Protein 3ZD1 (pdb70)

Organism: Homo sapiens (NCBI:txid9606)

GO terms:
  GO:0005515 protein binding (F, IPI)
  GO:0005576 extracellular region (C, TAS)
  GO:0042802 identical protein binding (F, IPI)
  GO:0045917 positive regulation of complement activation (P, IMP)
  GO:0032991 protein-containing complex (C, IDA)

Solvent-accessible surface area: 16440 Å² total; per-residue (Å²): 104,90,133,3,34,78,11,46,124,22,123,52,21,83,24,73,62,166,102,91,85,84,14,59,66,51,29,49,5,56,4,93,29,94,136,60,43,61,53,96,55,110,65,73,0,23,0,138,105,25,134,42,41,154,38,8,147,15,25,57,20,2,86,16,28,115,136,59,13,100,138,84,37,3,81,22,103,133,94,148,129,60,151,106,93,4,93,12,38,64,72,2,44,6,52,26,83,104,57,76,112,89,34,113,66,94,72,51,149,7,98,0,99,78,38,159,23,86,17,0,18,6,102,176,104,92,135,2,34,78,11,45,125,21,125,50,13,82,24,74,61,179,100,92,86,85,14,60,64,51,30,49,6,56,3,90,27,105,139,39,49,63,63,96,58,107,60,73,0,23,0,137,107,26,138,41,40,150,35,8,149,15,28,57,20,1,81,15,26,117,135,62,13,89,142,83,36,2,89,22,94,134,98,142,129,62,136,105,100,4,89,10,35,66,93,1,24,5,55,25,73,102,61,63,112,93,28,113,74,94,59,45,153,8,93,0,90,79,38,162,26,86,21,0,21,4,115,166

Structure (mmCIF, N/CA/C/O backbone):
data_3ZD1
#
_entry.id   3ZD1
#
_cell.length_a   52.950
_cell.length_b   25.180
_cell.length_c   95.680
_cell.angle_alpha   90.00
_cell.angle_beta   93.80
_cell.angle_gamma   90.00
#
_symmetry.space_group_name_H-M   'P 1 2 1'
#
loop_
_entity.id
_entity.type
_entity.pdbx_description
1 polymer 'COMPLEMENT FACTOR H-RELATED PROTEIN 2'
2 non-polymer 1,2-ETHANEDIOL
3 water water
#
loop_
_atom_site.group_PDB
_atom_site.id
_atom_site.type_symbol
_atom_site.label_atom_id
_atom_site.label_alt_id
_atom_site.label_comp_id
_atom_site.label_asym_id
_atom_site.label_entity_id
_atom_site.label_seq_id
_atom_site.pdbx_PDB_ins_code
_atom_site.Cartn_x
_atom_site.Cartn_y
_atom_site.Cartn_z
_atom_site.occupancy
_atom_site.B_iso_or_equiv
_atom_site.auth_seq_id
_atom_site.auth_comp_id
_atom_site.auth_asym_id
_atom_site.auth_atom_id
_atom_site.pdbx_PDB_model_num
ATOM 1 N N . GLY A 1 2 ? -14.536 -7.715 28.227 1.00 33.13 128 GLY A N 1
ATOM 2 C CA . GLY A 1 2 ? -14.855 -6.335 28.559 1.00 32.18 128 GLY A CA 1
ATOM 3 C C . GLY A 1 2 ? -14.513 -5.374 27.441 1.00 33.55 128 GLY A C 1
ATOM 4 O O . GLY A 1 2 ? -14.335 -5.791 26.293 1.00 34.08 128 GLY A O 1
ATOM 5 N N . GLU A 1 3 ? -14.426 -4.072 27.774 1.00 26.64 129 GLU A N 1
ATOM 6 C CA . GLU A 1 3 ? -14.099 -3.002 26.823 1.00 25.15 129 GLU A CA 1
ATOM 7 C C . GLU A 1 3 ? -12.600 -2.773 26.660 1.00 23.49 129 GLU A C 1
ATOM 8 O O . GLU A 1 3 ? -12.149 -2.394 25.574 1.00 21.20 129 GLU A O 1
ATOM 14 N N . LYS A 1 4 ? -11.835 -2.980 27.734 1.00 18.83 130 LYS A N 1
ATOM 15 C CA . LYS A 1 4 ? -10.381 -2.791 27.721 1.00 18.14 130 LYS A CA 1
ATOM 16 C C . LYS A 1 4 ? -9.691 -3.980 27.051 1.00 21.73 130 LYS A C 1
ATOM 17 O O . LYS A 1 4 ? -10.182 -5.108 27.160 1.00 19.55 130 LYS A O 1
ATOM 23 N N . CYS A 1 5 ? -8.579 -3.724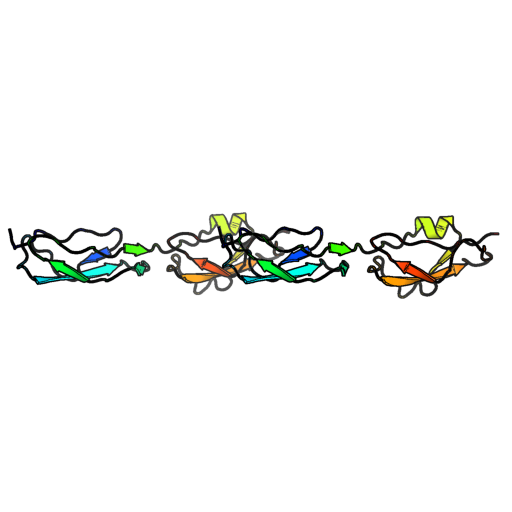 26.348 1.00 17.44 131 CYS A N 1
ATOM 24 C CA . CYS A 1 5 ? -7.775 -4.763 25.678 1.00 17.30 131 CYS A CA 1
ATOM 25 C C . CYS A 1 5 ? -6.588 -5.208 26.504 1.00 17.05 131 CYS A C 1
ATOM 26 O O . CYS A 1 5 ? -6.066 -4.448 27.320 1.00 15.26 131 CYS A O 1
ATOM 29 N N . GLY A 1 6 ? -6.093 -6.407 26.196 1.00 13.85 132 GLY A N 1
ATOM 30 C CA . GLY A 1 6 ? -4.843 -6.884 26.764 1.00 12.69 132 GLY A CA 1
ATOM 31 C C . GLY A 1 6 ? -3.704 -6.416 25.890 1.00 16.12 132 GLY A C 1
ATOM 32 O O . GLY A 1 6 ? -3.898 -5.523 25.058 1.00 16.26 132 GLY A O 1
ATOM 33 N N . PRO A 1 7 ? -2.475 -6.966 26.056 1.00 13.93 133 PRO A N 1
ATOM 34 C CA . PRO A 1 7 ? -1.352 -6.508 25.239 1.00 14.37 133 PRO A CA 1
ATOM 35 C C . PRO A 1 7 ? -1.599 -6.694 23.741 1.00 18.84 133 PRO A C 1
ATOM 36 O O . PRO A 1 7 ? -2.245 -7.667 23.334 1.00 20.25 133 PRO A O 1
ATOM 40 N N . PRO A 1 8 ? -1.092 -5.778 22.907 1.00 14.35 134 PRO A N 1
ATOM 41 C CA . PRO A 1 8 ? -1.262 -5.946 21.457 1.00 13.36 134 PRO A CA 1
ATOM 42 C C . PRO A 1 8 ? -0.498 -7.194 20.957 1.00 16.56 134 PRO A C 1
ATOM 43 O O . PRO A 1 8 ? 0.495 -7.578 21.588 1.00 15.24 134 PRO A O 1
ATOM 47 N N . PRO A 1 9 ? -0.912 -7.825 19.834 1.00 14.73 135 PRO A N 1
ATOM 48 C CA . PRO A 1 9 ? -0.203 -9.038 19.387 1.00 15.39 135 PRO A CA 1
ATOM 49 C C . PRO A 1 9 ? 1.199 -8.762 18.854 1.00 20.14 135 PRO A C 1
ATOM 50 O O . PRO A 1 9 ? 1.498 -7.668 18.369 1.00 21.73 135 PRO A O 1
ATOM 54 N N . PRO A 1 10 ? 2.109 -9.725 18.937 1.00 17.43 136 PRO A N 1
ATOM 55 C CA . PRO A 1 10 ? 3.433 -9.490 18.349 1.00 17.44 136 PRO A CA 1
ATOM 56 C C . PRO A 1 10 ? 3.344 -9.733 16.843 1.00 19.81 136 PRO A C 1
ATOM 57 O O . PRO A 1 10 ? 2.377 -10.329 16.386 1.00 17.62 136 PRO A O 1
ATOM 61 N N . ILE A 1 11 ? 4.349 -9.299 16.086 1.00 17.48 137 ILE A N 1
ATOM 62 C CA . ILE A 1 11 ? 4.472 -9.610 14.646 1.00 16.38 137 ILE A CA 1
ATOM 63 C C . ILE A 1 11 ? 5.914 -10.075 14.438 1.00 19.44 137 ILE A C 1
ATOM 64 O O . ILE A 1 11 ? 6.808 -9.575 15.117 1.00 17.14 137 ILE A O 1
ATOM 69 N N . ASP A 1 12 ? 6.151 -11.026 13.525 1.00 18.53 138 ASP A N 1
ATOM 70 C CA . ASP A 1 12 ? 7.530 -11.454 13.248 1.00 18.45 138 ASP A CA 1
ATOM 71 C C . ASP A 1 12 ? 8.326 -10.323 12.665 1.00 18.15 138 ASP A C 1
ATOM 72 O O . ASP A 1 12 ? 7.837 -9.672 11.743 1.00 19.91 138 ASP A O 1
ATOM 77 N N . ASN A 1 13 ? 9.561 -10.093 13.191 1.00 13.75 139 ASN A N 1
ATOM 78 C CA . ASN A 1 13 ? 10.531 -9.095 12.714 1.00 14.69 139 ASN A CA 1
ATOM 79 C C . ASN A 1 13 ? 10.059 -7.653 12.822 1.00 22.24 139 ASN A C 1
ATOM 80 O O . ASN A 1 13 ? 10.458 -6.798 12.020 1.00 22.20 139 ASN A O 1
ATOM 85 N N . GLY A 1 14 ? 9.213 -7.396 13.808 1.00 18.74 140 GLY A N 1
ATOM 86 C CA . GLY A 1 14 ? 8.684 -6.064 14.079 1.00 17.30 140 GLY A CA 1
ATOM 87 C C . GLY A 1 14 ? 8.226 -5.966 15.517 1.00 21.64 140 GLY A C 1
ATOM 88 O O . GLY A 1 14 ? 8.264 -6.953 16.267 1.00 18.46 140 GLY A O 1
ATOM 89 N N . ASP A 1 15 ? 7.819 -4.768 15.918 1.00 19.20 141 ASP A N 1
ATOM 90 C CA . ASP A 1 15 ? 7.343 -4.526 17.275 1.00 19.06 141 ASP A CA 1
ATOM 91 C C . ASP A 1 15 ? 6.562 -3.229 17.334 1.00 19.94 141 ASP A C 1
ATOM 92 O O . ASP A 1 15 ? 6.559 -2.473 16.376 1.00 18.15 141 ASP A O 1
ATOM 97 N N . ILE A 1 16 ? 5.916 -2.970 18.458 1.00 15.25 142 ILE A N 1
ATOM 98 C CA . ILE A 1 16 ? 5.164 -1.732 18.630 1.00 13.86 142 ILE A CA 1
ATOM 99 C C . ILE A 1 16 ? 6.132 -0.580 18.874 1.00 17.12 142 ILE A C 1
ATOM 100 O O . ILE A 1 16 ? 7.242 -0.819 19.315 1.00 18.58 142 ILE A O 1
ATOM 105 N N . THR A 1 17 ? 5.705 0.661 18.616 1.00 14.56 143 THR A N 1
ATOM 106 C CA . THR A 1 17 ? 6.578 1.839 18.778 1.00 14.83 143 THR A CA 1
ATOM 107 C C . THR A 1 17 ? 6.527 2.483 20.171 1.00 19.41 143 THR A C 1
ATOM 108 O O . THR A 1 17 ? 7.220 3.461 20.415 1.00 19.92 143 THR A O 1
ATOM 112 N N . SER A 1 18 ? 5.690 1.964 21.060 1.00 15.14 144 SER A N 1
ATOM 113 C CA . SER A 1 18 ? 5.536 2.513 22.406 1.00 15.16 144 SER A CA 1
ATOM 114 C C . SER A 1 18 ? 5.868 1.421 23.443 1.00 18.18 144 SER A C 1
ATOM 115 O O . SER A 1 18 ? 6.025 0.257 23.074 1.00 16.65 144 SER A O 1
ATOM 118 N N . PHE A 1 19 ? 5.960 1.805 24.720 1.00 15.70 145 PHE A N 1
ATOM 119 C CA . PHE A 1 19 ? 6.242 0.879 25.808 1.00 16.90 145 PHE A CA 1
ATOM 120 C C . PHE A 1 19 ? 5.011 -0.008 26.057 1.00 19.77 145 PHE A C 1
ATOM 121 O O . PHE A 1 19 ? 3.883 0.502 26.221 1.00 18.53 145 PHE A O 1
ATOM 129 N N . LEU A 1 20 ? 5.238 -1.331 26.104 1.00 13.87 146 LEU A N 1
ATOM 130 C CA . LEU A 1 20 ? 4.162 -2.300 26.273 1.00 14.64 146 LEU A CA 1
ATOM 131 C C . LEU A 1 20 ? 3.427 -2.179 27.614 1.00 17.69 146 LEU A C 1
ATOM 132 O O . LEU A 1 20 ? 4.061 -2.141 28.665 1.00 16.25 146 LEU A O 1
ATOM 137 N N . LEU A 1 21 ? 2.082 -2.088 27.567 1.00 14.50 147 LEU A N 1
ATOM 138 C CA . LEU A 1 21 ? 1.232 -2.062 28.767 1.00 14.79 147 LEU A CA 1
ATOM 139 C C . LEU A 1 21 ? 0.530 -3.400 28.854 1.00 18.20 147 LEU A C 1
ATOM 140 O O . LEU A 1 21 ? 0.399 -4.087 27.836 1.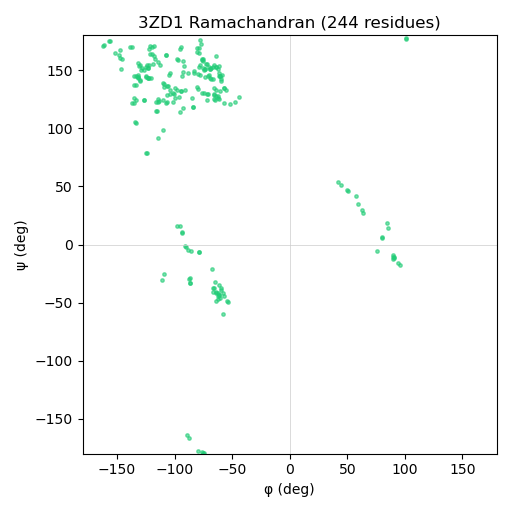00 16.98 147 LEU A O 1
ATOM 145 N N . SER A 1 22 ? -0.011 -3.737 30.032 1.00 15.98 148 SER A N 1
ATOM 146 C CA . SER A 1 22 ? -0.767 -4.981 30.151 1.00 16.53 148 SER A CA 1
ATOM 147 C C . SER A 1 22 ? -2.229 -4.765 29.761 1.00 18.89 148 SER A C 1
ATOM 148 O O . SER A 1 22 ? -2.900 -5.708 29.345 1.00 18.41 148 SER A O 1
ATOM 151 N N . VAL A 1 23 ? -2.745 -3.526 29.968 1.00 14.37 149 VAL A N 1
ATOM 152 C CA . VAL A 1 23 ? -4.145 -3.167 29.751 1.00 15.21 149 VAL A CA 1
ATOM 153 C C . VAL A 1 23 ? -4.225 -1.833 29.010 1.00 17.39 149 VAL A C 1
ATOM 154 O O . VAL A 1 23 ? -3.481 -0.917 29.333 1.00 16.80 149 VAL A O 1
ATOM 158 N N . TYR A 1 24 ? -5.118 -1.741 28.014 1.00 14.26 150 TYR A N 1
ATOM 159 C CA . TYR A 1 24 ? -5.323 -0.540 27.198 1.00 13.67 150 TYR A CA 1
ATOM 160 C C . TYR A 1 24 ? -6.767 -0.074 27.295 1.00 17.39 150 TYR A C 1
ATOM 161 O O . TYR A 1 24 ? -7.676 -0.909 27.253 1.00 15.01 150 TYR A O 1
ATOM 170 N N . ALA A 1 25 ? -6.993 1.265 27.295 1.00 14.33 151 ALA A N 1
ATOM 171 C CA . ALA A 1 25 ? -8.354 1.801 27.321 1.00 14.64 151 ALA A CA 1
ATOM 172 C C . ALA A 1 25 ? -9.029 1.506 25.990 1.00 18.90 151 ALA A C 1
ATOM 173 O O . ALA A 1 25 ? -8.330 1.470 24.977 1.00 16.24 151 ALA A O 1
ATOM 175 N N . PRO A 1 26 ? -10.380 1.347 25.927 1.00 19.41 152 PRO A N 1
ATOM 176 C CA . PRO A 1 26 ? -11.019 1.195 24.607 1.00 18.96 152 PRO A CA 1
ATOM 177 C C . PRO A 1 26 ? -10.732 2.429 23.761 1.00 20.40 152 PRO A C 1
ATOM 178 O O . PRO A 1 26 ? -10.641 3.544 24.291 1.00 17.44 152 PRO A O 1
ATOM 182 N N . GLY A 1 27 ? -10.517 2.210 22.476 1.00 17.55 153 GLY A N 1
ATOM 183 C CA . GLY A 1 27 ? -10.204 3.291 21.556 1.00 18.29 153 GLY A CA 1
ATOM 184 C C . GLY A 1 27 ? -8.717 3.562 21.428 1.00 20.51 153 GLY A C 1
ATOM 185 O O . GLY A 1 27 ? -8.320 4.323 20.553 1.00 19.17 153 GLY A O 1
ATOM 186 N N . SER A 1 28 ? -7.882 2.958 22.307 1.00 16.05 154 SER A N 1
ATOM 187 C CA . SER A 1 28 ? -6.421 3.095 22.218 1.00 14.11 154 SER A CA 1
ATOM 188 C C . SER A 1 28 ? -5.892 2.554 20.883 1.00 15.63 154 SER A C 1
ATOM 189 O O . SER A 1 28 ? -6.401 1.560 20.367 1.00 16.18 154 SER A O 1
ATOM 192 N N . SER A 1 29 ? -4.850 3.191 20.351 1.00 14.09 155 SER A N 1
ATOM 193 C CA . SER A 1 29 ? -4.179 2.755 19.155 1.00 15.60 155 SER A CA 1
ATOM 194 C C . SER A 1 29 ? -2.705 2.587 19.440 1.00 20.12 155 SER A C 1
ATOM 195 O O . SER A 1 29 ? -2.129 3.330 20.246 1.00 17.71 155 SER A O 1
ATOM 198 N N . VAL A 1 30 ? -2.097 1.585 18.798 1.00 15.87 156 VAL A N 1
ATOM 199 C CA . VAL A 1 30 ? -0.654 1.370 18.862 1.00 14.75 156 VAL A CA 1
ATOM 200 C C . VAL A 1 30 ? -0.203 1.214 17.405 1.00 16.52 156 VAL A C 1
ATOM 201 O O . VAL A 1 30 ? -0.990 0.806 16.550 1.00 15.33 156 VAL A O 1
ATOM 205 N N . GLU A 1 31 ? 1.049 1.525 17.130 1.00 15.14 157 GLU A N 1
ATOM 206 C CA . GLU A 1 31 ? 1.595 1.406 15.779 1.00 15.36 157 GLU A CA 1
ATOM 207 C C . GLU A 1 31 ? 2.787 0.466 15.813 1.00 18.87 157 GLU A C 1
ATOM 208 O O . GLU A 1 31 ? 3.427 0.332 16.857 1.00 18.82 157 GLU A O 1
ATOM 214 N N . TYR A 1 32 ? 3.087 -0.175 14.674 1.00 15.85 158 TYR A N 1
ATOM 215 C CA . TYR A 1 32 ? 4.194 -1.115 14.541 1.00 15.92 158 TYR A CA 1
ATOM 216 C C . TYR A 1 32 ? 5.258 -0.558 13.613 1.00 20.51 158 TYR A C 1
ATOM 217 O O . TYR A 1 32 ? 4.956 0.228 12.721 1.00 17.84 158 TYR A O 1
ATOM 226 N N . GLN A 1 33 ? 6.493 -1.020 13.802 1.00 17.25 159 GLN A N 1
ATOM 227 C CA . GLN A 1 33 ? 7.642 -0.704 12.964 1.00 17.91 159 GLN A CA 1
ATOM 228 C C . GLN A 1 33 ? 8.350 -2.037 12.689 1.00 24.27 159 GLN A C 1
ATOM 229 O O . GLN A 1 33 ? 8.332 -2.927 13.544 1.00 22.29 159 GLN A O 1
ATOM 235 N N . CYS A 1 34 ? 8.913 -2.197 11.500 1.00 23.10 160 CYS A N 1
ATOM 236 C CA . CYS A 1 34 ? 9.607 -3.447 11.188 1.00 24.35 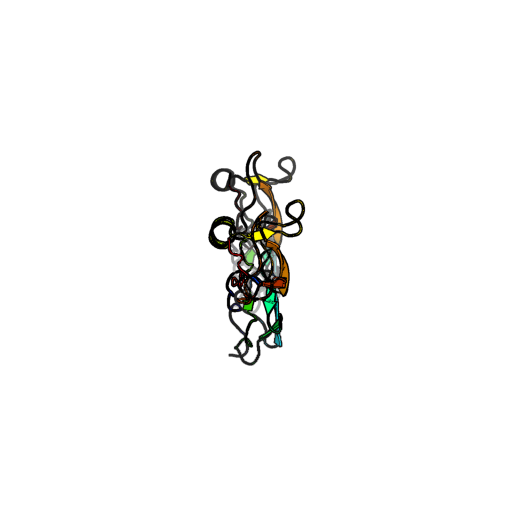160 CYS A CA 1
ATOM 237 C C . CYS A 1 34 ? 11.082 -3.310 11.511 1.00 26.82 160 CYS A C 1
ATOM 238 O O . CYS A 1 34 ? 11.578 -2.193 11.642 1.00 27.30 160 CYS A O 1
ATOM 241 N N . GLN A 1 35 ? 11.760 -4.444 11.714 1.00 24.22 161 GLN A N 1
ATOM 242 C CA . GLN A 1 35 ? 13.195 -4.588 12.011 1.00 24.43 161 GLN A CA 1
ATOM 243 C C . GLN A 1 35 ? 13.985 -4.007 10.817 1.00 26.39 161 GLN A C 1
ATOM 244 O O . GLN A 1 35 ? 13.453 -3.983 9.717 1.00 22.49 161 GLN A O 1
ATOM 250 N N . ASN A 1 36 ? 15.232 -3.518 11.036 1.00 27.51 162 ASN A N 1
ATOM 251 C CA . ASN A 1 36 ? 16.102 -3.019 9.966 1.00 28.92 162 ASN A CA 1
ATOM 252 C C . ASN A 1 36 ? 16.131 -4.021 8.787 1.00 31.12 162 ASN A C 1
ATOM 253 O O . ASN A 1 36 ? 16.429 -5.199 9.002 1.00 31.83 162 ASN A O 1
ATOM 258 N N . LEU A 1 37 ? 15.766 -3.553 7.585 1.00 25.93 163 LEU A N 1
ATOM 259 C CA . LEU A 1 37 ? 15.711 -4.296 6.307 1.00 26.23 163 LEU A CA 1
ATOM 260 C C . LEU A 1 37 ? 14.367 -4.960 5.994 1.00 25.94 163 LEU A C 1
ATOM 261 O O . LEU A 1 37 ? 14.151 -5.418 4.863 1.00 24.13 163 LEU A O 1
ATOM 266 N N . TYR A 1 38 ? 13.464 -5.022 6.990 1.00 20.57 164 TYR A N 1
ATOM 267 C CA . TYR A 1 38 ? 12.139 -5.606 6.774 1.00 19.31 164 TYR A CA 1
ATOM 268 C C . TYR A 1 38 ? 11.162 -4.503 6.377 1.00 23.94 164 TYR A C 1
ATOM 269 O O . TYR A 1 38 ? 11.328 -3.362 6.809 1.00 21.26 164 TYR A O 1
ATOM 278 N N . GLN A 1 39 ? 10.158 -4.835 5.546 1.00 23.08 165 GLN A N 1
ATOM 279 C CA . GLN A 1 39 ? 9.210 -3.845 5.031 1.00 23.19 165 GLN A CA 1
ATOM 280 C C . GLN A 1 39 ? 7.807 -4.081 5.537 1.00 23.39 165 GLN A C 1
ATOM 281 O O . GLN A 1 39 ? 7.257 -5.158 5.330 1.00 20.91 165 GLN A O 1
ATOM 287 N N . LEU A 1 40 ? 7.216 -3.047 6.155 1.00 20.87 166 LEU A N 1
ATOM 288 C CA . LEU A 1 40 ? 5.858 -3.049 6.697 1.00 24.43 166 LEU A CA 1
ATOM 289 C C . LEU A 1 40 ? 4.837 -3.187 5.555 1.00 30.38 166 LEU A C 1
ATOM 290 O O . LEU A 1 40 ? 4.929 -2.476 4.555 1.00 29.65 166 LEU A O 1
ATOM 295 N N . GLU A 1 41 ? 3.914 -4.134 5.671 1.00 27.38 167 GLU A N 1
ATOM 296 C CA . GLU A 1 41 ? 2.839 -4.315 4.698 1.00 26.06 167 GLU A CA 1
ATOM 297 C C . GLU A 1 41 ? 1.519 -4.315 5.451 1.00 28.00 167 GLU A C 1
ATOM 298 O O . GLU A 1 41 ? 1.339 -5.116 6.377 1.00 26.03 167 GLU A O 1
ATOM 304 N N . GLY A 1 42 ? 0.627 -3.418 5.037 1.00 23.87 168 GLY A N 1
ATOM 305 C CA . GLY A 1 42 ? -0.674 -3.206 5.658 1.00 24.47 168 GLY A CA 1
ATOM 306 C C . GLY A 1 42 ? -0.671 -1.987 6.565 1.00 26.55 168 GLY A C 1
ATOM 307 O O . GLY A 1 42 ? 0.358 -1.322 6.731 1.00 24.59 168 GLY A O 1
ATOM 308 N N . ASN A 1 43 ? -1.828 -1.668 7.146 1.00 24.62 169 ASN A N 1
ATOM 309 C CA . ASN A 1 43 ? -1.961 -0.519 8.058 1.00 23.76 169 ASN A CA 1
ATOM 310 C C . ASN A 1 43 ? -1.045 -0.792 9.265 1.00 24.30 169 ASN A C 1
ATOM 311 O O . ASN A 1 43 ? -1.131 -1.862 9.869 1.00 23.33 169 ASN A O 1
ATOM 316 N N . ASN A 1 44 ? -0.143 0.149 9.575 1.00 19.82 170 ASN A N 1
ATOM 317 C CA . ASN A 1 44 ? 0.815 -0.042 10.674 1.00 19.39 170 ASN A CA 1
ATOM 318 C C . ASN A 1 44 ? 0.192 0.196 12.024 1.00 21.01 170 ASN A C 1
ATOM 319 O O . ASN A 1 44 ? 0.859 -0.011 13.040 1.00 20.01 170 ASN A O 1
ATOM 324 N N . GLN A 1 45 ? -1.060 0.671 12.036 1.00 17.46 171 GLN A N 1
ATOM 325 C CA . GLN A 1 45 ? -1.800 0.978 13.259 1.00 17.02 171 GLN A CA 1
ATOM 326 C C . GLN A 1 45 ? -2.958 0.014 13.544 1.00 20.13 171 GLN A C 1
ATOM 327 O O . GLN A 1 45 ? -3.721 -0.357 12.639 1.00 19.34 171 GLN A O 1
ATOM 333 N N . ILE A 1 46 ? -3.104 -0.342 14.827 1.00 15.80 172 ILE A N 1
ATOM 334 C CA . ILE A 1 46 ? -4.204 -1.193 15.320 1.00 15.33 172 ILE A CA 1
ATOM 335 C C . ILE A 1 46 ? -4.939 -0.443 16.398 1.00 16.54 172 ILE A C 1
ATOM 336 O O . ILE A 1 46 ? -4.340 0.409 17.038 1.00 14.82 172 ILE A O 1
ATOM 341 N N . THR A 1 47 ? -6.233 -0.728 16.572 1.00 13.97 173 THR A N 1
ATOM 342 C CA . THR A 1 47 ? -7.071 -0.057 17.550 1.00 14.09 173 THR A CA 1
ATOM 343 C C . THR A 1 47 ? -7.820 -1.047 18.382 1.00 16.72 173 THR A C 1
ATOM 344 O O . THR A 1 47 ? -8.267 -2.073 17.865 1.00 16.78 173 THR A O 1
ATOM 348 N N . CYS A 1 48 ? -7.956 -0.735 19.678 1.00 14.38 174 CYS A N 1
ATOM 349 C CA . CYS A 1 48 ? -8.680 -1.532 20.648 1.00 16.31 174 CYS A CA 1
ATOM 350 C C . CYS A 1 48 ? -10.165 -1.148 20.548 1.00 19.99 174 CYS A C 1
ATOM 351 O O . CYS A 1 48 ? -10.505 -0.009 20.816 1.00 18.58 174 CYS A O 1
ATOM 354 N N . ARG A 1 49 ? -11.040 -2.089 20.193 1.00 18.47 175 ARG A N 1
ATOM 355 C CA . ARG A 1 49 ? -12.491 -1.831 20.140 1.00 19.97 175 ARG A CA 1
ATOM 356 C C . ARG A 1 49 ? -13.226 -3.006 20.760 1.00 25.00 175 ARG A C 1
ATOM 357 O O . ARG A 1 49 ? -13.002 -4.157 20.370 1.00 21.82 175 ARG A O 1
ATOM 365 N N . ASN A 1 50 ? -14.024 -2.716 21.802 1.00 23.94 176 ASN A N 1
ATOM 366 C CA . ASN A 1 50 ? -14.793 -3.718 22.558 1.00 24.55 176 ASN A CA 1
ATOM 367 C C . ASN A 1 50 ? -13.927 -4.915 23.014 1.00 25.67 176 ASN A C 1
ATOM 368 O O . ASN A 1 50 ? -14.316 -6.080 22.837 1.00 23.85 176 ASN A O 1
ATOM 373 N N . GLY A 1 51 ? -12.740 -4.603 23.556 1.00 18.72 177 GLY A N 1
ATOM 374 C CA . GLY A 1 51 ? -11.846 -5.616 24.102 1.00 16.72 177 GLY A CA 1
ATOM 375 C C . GLY A 1 51 ? -10.986 -6.395 23.133 1.00 17.24 177 GLY A C 1
ATOM 376 O O . GLY A 1 51 ? -10.229 -7.267 23.567 1.00 18.57 177 GLY A O 1
ATOM 377 N N . GLN A 1 52 ? -10.995 -6.039 21.856 1.00 13.89 178 GLN A N 1
ATOM 378 C CA . GLN A 1 52 ? -10.185 -6.729 20.825 1.00 14.65 178 GLN A CA 1
ATOM 379 C C . GLN A 1 52 ? -9.419 -5.770 19.942 1.00 17.79 178 GLN A C 1
ATOM 380 O O . GLN A 1 52 ? -9.939 -4.723 19.550 1.00 17.99 178 GLN A O 1
ATOM 386 N N . TRP A 1 53 ? -8.203 -6.167 19.570 1.00 13.69 179 TRP A N 1
ATOM 387 C CA . TRP A 1 53 ? -7.357 -5.401 18.670 1.00 13.04 179 TRP A CA 1
ATOM 388 C C . TRP A 1 53 ? -7.725 -5.683 17.235 1.00 15.69 179 TRP A C 1
ATOM 389 O O . TRP A 1 53 ? -8.078 -6.814 16.902 1.00 15.25 179 TRP A O 1
ATOM 400 N N . SER A 1 54 ? -7.573 -4.686 16.361 1.00 14.71 180 SER A N 1
ATOM 401 C CA . SER A 1 54 ? -7.795 -4.888 14.921 1.00 15.98 180 SER A CA 1
ATOM 402 C C . SER A 1 54 ? -6.553 -5.628 14.376 1.00 20.14 180 SER A C 1
ATOM 403 O O . SER A 1 54 ? -5.571 -5.844 15.122 1.00 16.44 180 SER A O 1
ATOM 406 N N . GLU A 1 55 ? -6.593 -6.054 13.108 1.00 20.36 181 GLU A N 1
ATOM 407 C CA . GLU A 1 55 ? -5.509 -6.857 12.527 1.00 20.80 181 GLU A CA 1
ATOM 408 C C . GLU A 1 55 ? -4.155 -6.137 12.403 1.00 22.88 181 GLU A C 1
ATOM 409 O O . GLU A 1 55 ? -4.065 -5.097 11.750 1.00 21.47 181 GLU A O 1
ATOM 415 N N . PRO A 1 56 ? -3.069 -6.711 12.980 1.00 19.95 182 PRO A N 1
ATOM 416 C CA . PRO A 1 56 ? -1.752 -6.070 12.842 1.00 19.93 182 PRO A CA 1
ATOM 417 C C . PRO A 1 56 ? -1.138 -6.265 11.437 1.00 24.94 182 PRO A C 1
ATOM 418 O O . PRO A 1 56 ? -1.542 -7.192 10.712 1.00 23.40 182 PRO A O 1
ATOM 422 N N . PRO A 1 57 ? -0.156 -5.408 11.040 1.00 20.20 183 PRO A N 1
ATOM 423 C CA . PRO A 1 57 ? 0.485 -5.585 9.718 1.00 19.22 183 PRO A CA 1
ATOM 424 C C . PRO A 1 57 ? 1.491 -6.761 9.712 1.00 24.60 183 PRO A C 1
ATOM 425 O O . PRO A 1 57 ? 1.672 -7.453 10.723 1.00 23.45 183 PRO A O 1
ATOM 429 N N . LYS A 1 58 ? 2.138 -6.986 8.568 1.00 22.92 184 LYS A N 1
ATOM 430 C CA . LYS A 1 58 ? 3.181 -8.005 8.412 1.00 23.09 184 LYS A CA 1
ATOM 431 C C . LYS A 1 58 ? 4.486 -7.289 8.065 1.00 25.22 184 LYS A C 1
ATOM 432 O O . LYS A 1 58 ? 4.446 -6.160 7.589 1.00 23.18 184 LYS A O 1
ATOM 438 N N . CYS A 1 59 ? 5.636 -7.952 8.291 1.00 22.62 185 CYS A N 1
ATOM 439 C CA . CYS A 1 59 ? 6.950 -7.426 7.924 1.00 24.69 185 CYS A CA 1
ATOM 440 C C . CYS A 1 59 ? 7.510 -8.347 6.856 1.00 28.81 185 CYS A C 1
ATOM 441 O O . CYS A 1 59 ? 7.700 -9.533 7.108 1.00 28.83 185 CYS A O 1
ATOM 444 N N . LEU A 1 60 ? 7.689 -7.822 5.656 1.00 24.90 186 LEU A N 1
ATOM 445 C CA . LEU A 1 60 ? 8.183 -8.583 4.520 1.00 24.04 186 LEU A CA 1
ATOM 446 C C . LEU A 1 60 ? 9.718 -8.711 4.585 1.00 25.55 186 LEU A C 1
ATOM 447 O O . LEU A 1 60 ? 10.415 -7.733 4.865 1.00 23.41 186 LEU A O 1
ATOM 452 N N . ASP A 1 61 ? 10.226 -9.932 4.326 1.00 21.21 187 ASP A N 1
ATOM 453 C CA . ASP A 1 61 ? 11.646 -10.266 4.412 1.00 20.64 187 ASP A CA 1
ATOM 454 C C . ASP A 1 61 ? 12.550 -9.656 3.348 1.00 22.14 187 ASP A C 1
ATOM 455 O O . ASP A 1 61 ? 12.154 -9.584 2.186 1.00 20.18 187 ASP A O 1
ATOM 460 N N . PRO A 1 62 ? 13.818 -9.312 3.697 1.00 20.29 188 PRO A N 1
ATOM 461 C CA . PRO A 1 62 ? 14.758 -8.867 2.642 1.00 18.39 188 PRO A CA 1
ATOM 462 C C . PRO A 1 62 ? 15.285 -10.118 1.917 1.00 21.30 188 PRO A C 1
ATOM 463 O O . PRO A 1 62 ? 15.034 -11.250 2.378 1.00 19.67 188 PRO A O 1
ATOM 467 N N . CYS A 1 63 ? 15.971 -9.935 0.776 1.00 18.80 189 CYS A N 1
ATOM 468 C CA . CYS A 1 63 ? 16.561 -11.051 0.031 1.00 20.20 189 CYS A CA 1
ATOM 469 C C . CYS A 1 63 ? 18.064 -10.985 0.320 1.00 21.80 189 CYS A C 1
ATOM 470 O O . CYS A 1 63 ? 18.620 -9.892 0.433 1.00 18.59 189 CYS A O 1
ATOM 473 N N . VAL A 1 64 ? 18.722 -12.135 0.389 1.00 19.22 190 VAL A N 1
ATOM 474 C CA . VAL A 1 64 ? 20.174 -12.207 0.563 1.00 19.45 190 VAL A CA 1
ATOM 475 C C . VAL A 1 64 ? 20.705 -12.512 -0.839 1.00 22.42 190 VAL A C 1
ATOM 476 O O . VAL A 1 64 ? 20.277 -13.504 -1.407 1.00 20.89 190 VAL A O 1
ATOM 480 N N . ILE A 1 65 ? 21.590 -11.694 -1.412 1.00 21.10 191 ILE A N 1
ATOM 481 C CA . ILE A 1 65 ? 22.119 -11.931 -2.762 1.00 22.74 191 ILE A CA 1
ATOM 482 C C . ILE A 1 65 ? 23.051 -13.111 -2.697 1.00 24.16 191 ILE A C 1
ATOM 483 O O . ILE A 1 65 ? 23.911 -13.163 -1.812 1.00 22.66 191 ILE A O 1
ATOM 488 N N . SER A 1 66 ? 22.761 -14.113 -3.546 1.00 21.17 192 SER A N 1
ATOM 489 C CA . SER A 1 66 ? 23.449 -15.381 -3.516 1.00 21.26 192 SER A CA 1
ATOM 490 C C . SER A 1 66 ? 24.593 -15.475 -4.489 1.00 22.62 192 SER A C 1
ATOM 491 O O . SER A 1 66 ? 24.359 -15.533 -5.676 1.00 20.51 192 SER A O 1
ATOM 494 N N . GLN A 1 67 ? 25.833 -15.575 -3.964 1.00 21.67 193 GLN A N 1
ATOM 495 C CA . GLN A 1 67 ? 27.047 -15.746 -4.754 1.00 22.24 193 GLN A CA 1
ATOM 496 C C . GLN A 1 67 ? 26.984 -17.098 -5.492 1.00 27.78 193 GLN A C 1
ATOM 497 O O . GLN A 1 67 ? 27.315 -17.162 -6.671 1.00 24.46 193 GLN A O 1
ATOM 503 N N . GLU A 1 68 ? 26.502 -18.155 -4.798 1.00 25.18 194 GLU A N 1
ATOM 504 C CA . GLU A 1 68 ? 26.365 -19.508 -5.334 1.00 25.15 194 GLU A CA 1
ATOM 505 C C . GLU A 1 68 ? 25.408 -19.567 -6.511 1.00 28.14 194 GLU A C 1
ATOM 506 O O . GLU A 1 68 ? 25.765 -20.170 -7.511 1.00 27.24 194 GLU A O 1
ATOM 512 N N . ILE A 1 69 ? 24.193 -18.942 -6.410 1.00 23.92 195 ILE A N 1
ATOM 513 C CA . ILE A 1 69 ? 23.211 -18.920 -7.512 1.00 24.07 195 ILE A CA 1
ATOM 514 C C . ILE A 1 69 ? 23.783 -18.136 -8.718 1.00 25.43 195 ILE A C 1
ATOM 515 O O . ILE A 1 69 ? 23.666 -18.602 -9.844 1.00 25.00 195 ILE A O 1
ATOM 520 N N . MET A 1 70 ? 24.475 -16.991 -8.474 1.00 20.63 196 MET A N 1
ATOM 521 C CA . MET A 1 70 ? 25.087 -16.255 -9.583 1.00 19.04 196 MET A CA 1
ATOM 522 C C . MET A 1 70 ? 26.159 -17.107 -10.303 1.00 22.08 196 MET A C 1
ATOM 523 O O . MET A 1 70 ? 26.207 -17.136 -11.543 1.00 20.80 196 MET A O 1
ATOM 528 N N . GLU A 1 71 ? 27.008 -17.794 -9.522 1.00 18.78 197 GLU A N 1
ATOM 529 C CA . GLU A 1 71 ? 28.047 -18.673 -10.085 1.00 20.04 197 GLU A CA 1
ATOM 530 C C . GLU A 1 71 ? 27.411 -19.834 -10.922 1.00 24.55 197 GLU A C 1
ATOM 531 O O . GLU A 1 71 ? 27.871 -20.124 -12.024 1.00 22.88 197 GLU A O 1
ATOM 537 N N . LYS A 1 72 ? 26.342 -20.454 -10.397 1.00 21.94 198 LYS A N 1
ATOM 538 C CA . LYS A 1 72 ? 25.562 -21.526 -11.049 1.00 21.41 198 LYS A CA 1
ATOM 539 C C . LYS A 1 72 ? 25.075 -21.090 -12.418 1.00 26.48 198 LYS A C 1
ATOM 540 O O . LYS A 1 72 ? 25.200 -21.844 -13.392 1.00 25.58 198 LYS A O 1
ATOM 546 N N . TYR A 1 73 ? 24.479 -19.885 -12.486 1.00 23.81 199 TYR A N 1
ATOM 547 C CA . TYR A 1 73 ? 23.846 -19.342 -13.681 1.00 23.17 199 TYR A CA 1
ATOM 548 C C . TYR A 1 73 ? 24.691 -18.460 -14.571 1.00 21.47 199 TYR A C 1
ATOM 549 O O . TYR A 1 73 ? 24.146 -17.864 -15.497 1.00 22.24 199 TYR A O 1
ATOM 558 N N . ASN A 1 74 ? 25.993 -18.405 -14.334 1.00 16.38 200 ASN A N 1
ATOM 559 C CA . ASN A 1 74 ? 26.986 -17.693 -15.149 1.00 17.20 200 ASN A CA 1
ATOM 560 C C . ASN A 1 74 ? 26.710 -16.204 -15.252 1.00 20.74 200 ASN A C 1
ATOM 561 O O . ASN A 1 74 ? 26.955 -15.594 -16.287 1.00 20.55 200 ASN A O 1
ATOM 566 N N . ILE A 1 75 ? 26.193 -15.623 -14.164 1.00 18.27 201 ILE A N 1
ATOM 567 C CA . ILE A 1 75 ? 25.841 -14.201 -14.120 1.00 18.47 201 ILE A CA 1
ATOM 568 C C . ILE A 1 75 ? 26.633 -13.469 -13.089 1.00 20.34 201 ILE A C 1
ATOM 569 O O . ILE A 1 75 ? 27.328 -14.070 -12.290 1.00 18.82 201 ILE A O 1
ATOM 574 N N . LYS A 1 76 ? 26.525 -12.142 -13.108 1.00 19.73 202 LYS A N 1
ATOM 575 C CA . LYS A 1 76 ? 27.185 -11.314 -12.119 1.00 17.69 202 LYS A CA 1
ATOM 576 C C . LYS A 1 76 ? 26.361 -10.069 -11.979 1.00 19.84 202 LYS A C 1
ATOM 577 O O . LYS A 1 76 ? 25.478 -9.795 -12.805 1.00 17.04 202 LYS A O 1
ATOM 583 N N . LEU A 1 77 ? 26.624 -9.316 -10.904 1.00 16.43 203 LEU A N 1
ATOM 584 C CA . LEU A 1 77 ? 25.918 -8.067 -10.694 1.00 16.02 203 LEU A CA 1
ATOM 585 C C . LEU A 1 77 ? 26.362 -7.028 -11.677 1.00 17.97 203 LEU A C 1
ATOM 586 O O . LEU A 1 77 ? 27.530 -7.011 -12.037 1.00 17.49 203 LEU A O 1
ATOM 591 N N . LYS A 1 78 ? 25.431 -6.164 -12.115 1.00 18.55 204 LYS A N 1
ATOM 592 C CA . LYS A 1 78 ? 25.745 -5.062 -13.031 1.00 19.39 204 LYS A CA 1
ATOM 593 C C . LYS A 1 78 ? 26.663 -4.073 -12.306 1.00 26.15 204 LYS A C 1
ATOM 594 O O . LYS A 1 78 ? 27.602 -3.559 -12.914 1.00 27.44 204 LYS A O 1
ATOM 600 N N . TRP A 1 79 ? 26.424 -3.858 -11.007 1.00 23.75 205 TRP A N 1
ATOM 601 C CA . TRP A 1 79 ? 27.190 -2.917 -10.181 1.00 24.96 205 TRP A CA 1
ATOM 602 C C . TRP A 1 79 ? 27.749 -3.636 -8.960 1.00 26.41 205 TRP A C 1
ATOM 603 O O . TRP A 1 79 ? 27.179 -3.556 -7.864 1.00 25.25 205 TRP A O 1
ATOM 614 N N . THR A 1 80 ? 28.849 -4.382 -9.177 1.00 23.11 206 THR A N 1
ATOM 615 C CA . THR A 1 80 ? 29.525 -5.176 -8.143 1.00 24.03 206 THR A CA 1
ATOM 616 C C . THR A 1 80 ? 30.027 -4.321 -6.968 1.00 30.56 206 THR A C 1
ATOM 617 O O . THR A 1 80 ? 29.963 -4.761 -5.821 1.00 30.24 206 THR A O 1
ATOM 621 N N . ASN A 1 81 ? 30.506 -3.107 -7.269 1.00 27.32 207 ASN A N 1
ATOM 622 C CA . ASN A 1 81 ? 31.039 -2.112 -6.312 1.00 28.34 207 ASN A CA 1
ATOM 623 C C . ASN A 1 81 ? 29.961 -1.535 -5.364 1.00 30.92 207 ASN A C 1
ATOM 624 O O . ASN A 1 81 ? 30.323 -0.971 -4.353 1.00 30.81 207 ASN A O 1
ATOM 629 N N . GLN A 1 82 ? 28.657 -1.606 -5.715 1.00 27.46 208 GLN A N 1
ATOM 630 C CA . GLN A 1 82 ? 27.598 -0.959 -4.917 1.00 26.79 208 GLN A CA 1
ATOM 631 C C . GLN A 1 82 ? 26.658 -1.888 -4.188 1.00 29.58 208 GLN A C 1
ATOM 632 O O . GLN A 1 82 ? 26.086 -1.499 -3.175 1.00 30.25 208 GLN A O 1
ATOM 638 N N . GLN A 1 83 ? 26.424 -3.073 -4.742 1.00 24.24 209 GLN A N 1
ATOM 639 C CA . GLN A 1 83 ? 25.465 -4.021 -4.214 1.00 22.24 209 GLN A CA 1
ATOM 640 C C . GLN A 1 83 ? 25.676 -4.455 -2.761 1.00 24.35 209 GLN A C 1
ATOM 641 O O . GLN A 1 83 ? 26.718 -5.013 -2.421 1.00 24.25 209 GLN A O 1
ATOM 647 N N . LYS A 1 84 ? 24.654 -4.226 -1.923 1.00 20.84 210 LYS A N 1
ATOM 648 C CA . LYS A 1 84 ? 24.652 -4.658 -0.524 1.00 20.41 210 LYS A CA 1
ATOM 649 C C . LYS A 1 84 ? 24.317 -6.155 -0.510 1.00 25.54 210 LYS A C 1
ATOM 650 O O . LYS A 1 84 ? 23.596 -6.621 -1.391 1.00 26.00 210 LYS A O 1
ATOM 656 N N . LEU A 1 85 ? 24.781 -6.878 0.519 1.00 22.40 211 LEU A N 1
ATOM 657 C CA . LEU A 1 85 ? 24.500 -8.283 0.735 1.00 21.54 211 LEU A CA 1
ATOM 658 C C . LEU A 1 85 ? 22.978 -8.506 0.843 1.00 25.73 211 LEU A C 1
ATOM 659 O O . LEU A 1 85 ? 22.452 -9.473 0.270 1.00 23.95 211 LEU A O 1
ATOM 664 N N . TYR A 1 86 ? 22.278 -7.599 1.559 1.00 22.16 212 TYR A N 1
ATOM 665 C CA . TYR A 1 86 ? 20.824 -7.683 1.741 1.00 21.55 212 TYR A CA 1
ATOM 666 C C . TYR A 1 86 ? 20.089 -6.656 0.899 1.00 24.70 212 TYR A C 1
ATOM 667 O O . TYR A 1 86 ? 20.489 -5.491 0.848 1.00 23.22 212 TYR A O 1
ATOM 676 N N . SER A 1 87 ? 19.000 -7.111 0.272 1.00 19.69 213 SER A N 1
ATOM 677 C CA . SER A 1 87 ? 18.122 -6.338 -0.586 1.00 19.49 213 SER A CA 1
ATOM 678 C C . SER A 1 87 ? 16.753 -6.305 0.095 1.00 24.33 213 SER A C 1
ATOM 679 O O . SER A 1 87 ? 16.164 -7.362 0.308 1.00 24.11 213 SER A O 1
ATOM 682 N N . ARG A 1 88 ? 16.222 -5.117 0.374 1.00 21.07 214 ARG A N 1
ATOM 683 C CA . ARG A 1 88 ? 14.884 -4.956 0.958 1.00 21.66 214 ARG A CA 1
ATOM 684 C C . ARG A 1 88 ? 13.834 -5.414 -0.034 1.00 24.58 214 ARG A C 1
ATOM 685 O O . ARG A 1 88 ? 14.060 -5.288 -1.232 1.00 24.97 214 ARG A O 1
ATOM 693 N N . THR A 1 89 ? 12.658 -5.877 0.442 1.00 21.14 215 THR A N 1
ATOM 694 C CA . THR A 1 89 ? 11.528 -6.202 -0.457 1.00 21.68 215 THR A CA 1
ATOM 695 C C . THR A 1 89 ? 11.192 -4.932 -1.270 1.00 26.74 215 THR A C 1
ATOM 696 O O . THR A 1 89 ? 11.176 -3.826 -0.724 1.00 24.98 215 THR A O 1
ATOM 700 N N . GLY A 1 90 ? 10.989 -5.090 -2.567 1.00 25.51 216 GLY A N 1
ATOM 701 C CA . GLY A 1 90 ? 10.691 -3.961 -3.436 1.00 25.20 216 GLY A CA 1
ATOM 702 C C . GLY A 1 90 ? 11.901 -3.389 -4.150 1.00 28.88 216 GLY A C 1
ATOM 703 O O . GLY A 1 90 ? 11.728 -2.644 -5.120 1.00 26.79 216 GLY A O 1
ATOM 704 N N . ASP A 1 91 ? 13.142 -3.703 -3.662 1.00 23.93 217 ASP A N 1
ATOM 705 C CA . ASP A 1 91 ? 14.374 -3.251 -4.322 1.00 23.28 217 ASP A CA 1
ATOM 706 C C . ASP A 1 91 ? 14.602 -4.059 -5.595 1.00 27.35 217 ASP A C 1
ATOM 707 O O . ASP A 1 91 ? 14.200 -5.226 -5.676 1.00 24.15 217 ASP A O 1
ATOM 712 N N . ILE A 1 92 ? 15.245 -3.427 -6.595 1.00 26.10 218 ILE A N 1
ATOM 713 C CA . ILE A 1 92 ? 15.565 -4.065 -7.881 1.00 26.94 218 ILE A CA 1
ATOM 714 C C . ILE A 1 92 ? 17.047 -4.411 -7.920 1.00 27.70 218 ILE A C 1
ATOM 715 O O . ILE A 1 92 ? 17.885 -3.553 -7.650 1.00 26.20 218 ILE A O 1
ATOM 720 N N . VAL A 1 93 ? 17.352 -5.657 -8.259 1.00 22.14 219 VAL A N 1
ATOM 721 C CA . VAL A 1 93 ? 18.713 -6.146 -8.386 1.00 21.02 219 VAL A CA 1
ATOM 722 C C . VAL A 1 93 ? 18.955 -6.378 -9.892 1.00 23.34 219 VAL A C 1
ATOM 723 O O . VAL A 1 93 ? 18.221 -7.131 -10.546 1.00 20.96 219 VAL A O 1
ATOM 727 N N . GLU A 1 94 ? 20.001 -5.736 -10.424 1.00 18.35 220 GLU A N 1
ATOM 728 C CA . GLU A 1 94 ? 20.346 -5.836 -11.840 1.00 18.66 220 GLU A CA 1
ATOM 729 C C . GLU A 1 94 ? 21.546 -6.752 -12.059 1.00 20.25 220 GLU A C 1
ATOM 730 O O . GLU A 1 94 ? 22.554 -6.623 -11.372 1.00 19.06 220 GLU A O 1
ATOM 736 N N . PHE A 1 95 ? 21.435 -7.660 -13.032 1.00 17.39 221 PHE A N 1
ATOM 737 C CA . PHE A 1 95 ? 22.514 -8.590 -13.358 1.00 17.16 221 PHE A CA 1
ATOM 738 C C . PHE A 1 95 ? 2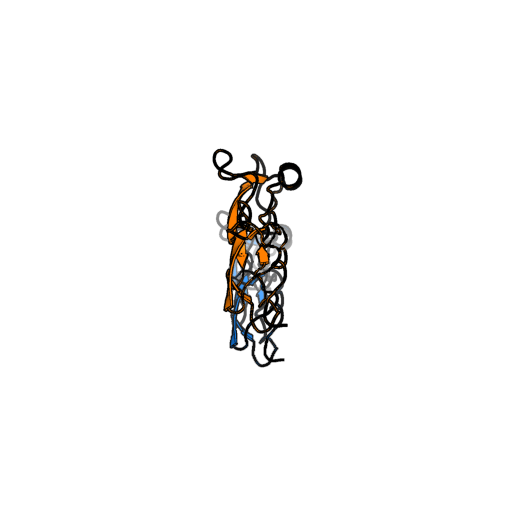2.939 -8.441 -14.817 1.00 21.44 221 PHE A C 1
ATOM 739 O O . PHE A 1 95 ? 22.206 -7.871 -15.627 1.00 20.74 221 PHE A O 1
ATOM 747 N N . VAL A 1 96 ? 24.111 -8.978 -15.148 1.00 16.93 222 VAL A N 1
ATOM 748 C CA . VAL A 1 96 ? 24.642 -9.050 -16.518 1.00 16.54 222 VAL A CA 1
ATOM 749 C C . VAL A 1 96 ? 25.265 -10.460 -16.614 1.00 21.26 222 VAL A C 1
ATOM 750 O O . VAL A 1 96 ? 25.438 -11.132 -15.584 1.00 19.52 222 VAL A O 1
ATOM 754 N N . CYS A 1 97 ? 25.638 -10.874 -17.825 1.00 19.54 223 CYS A N 1
ATOM 755 C CA . CYS A 1 97 ? 26.327 -12.146 -18.032 1.00 21.46 223 CYS A CA 1
ATOM 756 C C . CYS A 1 97 ? 27.765 -12.003 -17.547 1.00 25.13 223 CYS A C 1
ATOM 757 O O . CYS A 1 97 ? 28.340 -10.921 -17.640 1.00 26.14 223 CYS A O 1
ATOM 760 N N . LYS A 1 98 ? 28.370 -13.093 -17.093 1.00 21.05 224 LYS A N 1
ATOM 761 C CA . LYS A 1 98 ? 29.799 -13.157 -16.796 1.00 20.44 224 LYS A CA 1
ATOM 762 C C . LYS A 1 98 ? 30.469 -13.130 -18.192 1.00 28.94 224 LYS A C 1
ATOM 763 O O . LYS A 1 98 ? 29.797 -13.443 -19.188 1.00 26.64 224 LYS A O 1
ATOM 769 N N . SER A 1 99 ? 31.740 -12.683 -18.289 1.00 29.75 225 SER A N 1
ATOM 770 C CA . SER A 1 99 ? 32.421 -12.562 -19.581 1.00 32.03 225 SER A CA 1
ATOM 771 C C . SER A 1 99 ? 32.529 -13.899 -20.300 1.00 37.99 225 SER A C 1
ATOM 772 O O . SER A 1 99 ? 32.904 -14.919 -19.695 1.00 37.62 225 SER A O 1
ATOM 775 N N . GLY A 1 100 ? 32.160 -13.872 -21.576 1.00 35.04 226 GLY A N 1
ATOM 776 C CA . GLY A 1 100 ? 32.162 -15.045 -22.438 1.00 35.27 226 GLY A CA 1
ATOM 777 C C . GLY A 1 100 ? 30.898 -15.879 -22.324 1.00 37.87 226 GLY A C 1
ATOM 778 O O . GLY A 1 100 ? 30.893 -17.051 -22.716 1.00 36.93 226 GLY A O 1
ATOM 779 N N . TYR A 1 101 ? 29.809 -15.279 -21.774 1.00 31.75 227 TYR A N 1
ATOM 780 C CA . TYR A 1 101 ? 28.516 -15.954 -21.640 1.00 29.79 227 TYR A CA 1
ATOM 781 C C . TYR A 1 101 ? 27.431 -15.127 -22.320 1.00 32.86 227 TYR A C 1
ATOM 782 O O . TYR A 1 101 ? 27.576 -13.913 -22.467 1.00 32.36 227 TYR A O 1
ATOM 791 N N . HIS A 1 102 ? 26.360 -15.782 -22.755 1.00 29.94 228 HIS A N 1
ATOM 792 C CA . HIS A 1 102 ? 25.293 -15.104 -23.482 1.00 32.06 228 HIS A CA 1
ATOM 793 C C . HIS A 1 102 ? 23.966 -15.298 -22.767 1.00 31.90 228 HIS A C 1
ATOM 794 O O . HIS A 1 102 ? 23.743 -16.371 -22.201 1.00 30.22 228 HIS A O 1
ATOM 801 N N . PRO A 1 103 ? 23.084 -14.279 -22.762 1.00 27.56 229 PRO A N 1
ATOM 802 C CA . PRO A 1 103 ? 21.819 -14.418 -22.026 1.00 28.11 229 PRO A CA 1
ATOM 803 C C . PRO A 1 103 ? 20.844 -15.450 -22.581 1.00 30.52 229 PRO A C 1
ATOM 804 O O . PRO A 1 103 ? 20.727 -15.617 -23.796 1.00 28.03 229 PRO A O 1
ATOM 808 N N . THR A 1 104 ? 20.154 -16.150 -21.666 1.00 27.32 230 THR A N 1
ATOM 809 C CA . THR A 1 104 ? 19.084 -17.075 -22.015 1.00 26.46 230 THR A CA 1
ATOM 810 C C . THR A 1 104 ? 17.797 -16.236 -21.897 1.00 31.29 230 THR A C 1
ATOM 811 O O . THR A 1 104 ? 17.833 -15.117 -21.342 1.00 30.31 230 THR A O 1
ATOM 815 N N . LYS A 1 105 ? 16.660 -16.788 -22.367 1.00 27.29 231 LYS A N 1
ATOM 816 C CA . LYS A 1 105 ? 15.361 -16.097 -22.312 1.00 27.74 231 LYS A CA 1
ATOM 817 C C . LYS A 1 105 ? 14.574 -16.506 -21.071 1.00 31.89 231 LYS A C 1
ATOM 818 O O . LYS A 1 105 ? 13.376 -16.264 -20.982 1.00 31.48 231 LYS A O 1
ATOM 820 N N . SER A 1 106 ? 15.267 -17.122 -20.114 1.00 28.89 232 SER A N 1
ATOM 821 C CA . SER A 1 106 ? 14.670 -17.664 -18.908 1.00 29.41 232 SER A CA 1
ATOM 822 C C . SER A 1 106 ? 13.903 -16.652 -18.054 1.00 31.61 232 SER A C 1
ATOM 823 O O . SER A 1 106 ? 12.716 -16.841 -17.800 1.00 29.40 232 SER A O 1
ATOM 826 N N . HIS A 1 107 ? 14.586 -15.597 -17.588 1.00 27.03 233 HIS A N 1
ATOM 827 C CA . HIS A 1 107 ? 14.008 -14.592 -16.699 1.00 25.66 233 HIS A CA 1
ATOM 828 C C . HIS A 1 107 ? 14.649 -13.250 -16.974 1.00 29.30 233 HIS A C 1
ATOM 829 O O . HIS A 1 107 ? 15.725 -13.201 -17.569 1.00 30.07 233 HIS A O 1
ATOM 836 N N . SER A 1 108 ? 14.007 -12.160 -16.502 1.00 24.36 234 SER A N 1
ATOM 837 C CA . SER A 1 108 ? 14.497 -10.791 -16.628 1.00 23.12 234 SER A CA 1
ATOM 838 C C . SER A 1 108 ? 15.845 -10.633 -15.912 1.00 23.01 234 SER A C 1
ATOM 839 O O . SER A 1 108 ? 16.072 -11.251 -14.879 1.00 21.26 234 SER A O 1
ATOM 842 N N . PHE A 1 109 ? 16.703 -9.754 -16.448 1.00 20.41 235 PHE A N 1
ATOM 843 C CA . PHE A 1 109 ? 17.990 -9.415 -15.814 1.00 19.50 235 PHE A CA 1
ATOM 844 C C . PHE A 1 109 ? 17.815 -8.274 -14.759 1.00 23.48 235 PHE A C 1
ATOM 845 O O . PHE A 1 109 ? 18.754 -7.919 -14.053 1.00 22.41 235 PHE A O 1
ATOM 853 N N . ARG A 1 110 ? 16.591 -7.722 -14.698 1.00 19.41 236 ARG A N 1
ATOM 854 C CA . ARG A 1 110 ? 16.152 -6.706 -13.768 1.00 21.35 236 ARG A CA 1
ATOM 855 C C . ARG A 1 110 ? 15.161 -7.440 -12.841 1.00 26.22 236 ARG A C 1
ATOM 856 O O . ARG A 1 110 ? 14.007 -7.685 -13.229 1.00 22.76 236 ARG A O 1
ATOM 864 N N . ALA A 1 111 ? 15.653 -7.849 -11.654 1.00 25.15 237 ALA A N 1
ATOM 865 C CA . ALA A 1 111 ? 14.875 -8.665 -10.719 1.00 26.09 237 ALA A CA 1
ATOM 866 C C . ALA A 1 111 ? 14.449 -7.893 -9.467 1.00 28.58 237 ALA A C 1
ATOM 867 O O . ALA A 1 111 ? 15.260 -7.195 -8.880 1.00 26.80 237 ALA A O 1
ATOM 869 N N . MET A 1 112 ? 13.195 -8.033 -9.055 1.00 27.06 238 MET A N 1
ATOM 870 C CA . MET A 1 112 ? 12.682 -7.358 -7.866 1.00 27.79 238 MET A CA 1
ATOM 871 C C . MET A 1 112 ? 12.703 -8.309 -6.665 1.00 30.59 238 MET A C 1
ATOM 872 O O . MET A 1 112 ? 12.261 -9.451 -6.765 1.00 28.95 238 MET A O 1
ATOM 877 N N . CYS A 1 113 ? 13.214 -7.837 -5.512 1.00 26.97 239 CYS A N 1
ATOM 878 C CA . CYS A 1 113 ? 13.194 -8.653 -4.298 1.00 24.53 239 CYS A CA 1
ATOM 879 C C . CYS A 1 113 ? 11.762 -8.674 -3.764 1.00 25.71 239 CYS A C 1
ATOM 880 O O . CYS A 1 113 ? 11.156 -7.616 -3.620 1.00 24.46 239 CYS A O 1
ATOM 883 N N . GLN A 1 114 ? 11.221 -9.867 -3.459 1.00 22.07 240 GLN A N 1
ATOM 884 C CA . GLN A 1 114 ? 9.870 -9.987 -2.925 1.00 21.80 240 GLN A CA 1
ATOM 885 C C . GLN A 1 114 ? 9.810 -10.942 -1.754 1.00 24.79 240 GLN A C 1
ATOM 886 O O . GLN A 1 114 ? 9.887 -12.161 -1.932 1.00 23.10 240 GLN A O 1
ATOM 892 N N . ASN A 1 115 ? 9.680 -10.385 -0.542 1.00 21.52 241 ASN A N 1
ATOM 893 C CA . ASN A 1 115 ? 9.566 -11.172 0.688 1.00 21.79 241 ASN A CA 1
ATOM 894 C C . ASN A 1 115 ? 10.552 -12.342 0.806 1.00 26.54 241 ASN A C 1
ATOM 895 O O . ASN A 1 115 ? 10.147 -13.479 1.035 1.00 25.83 241 ASN A O 1
ATOM 900 N N . GLY A 1 116 ? 11.839 -12.066 0.605 1.00 25.03 242 GLY A N 1
ATOM 901 C CA . GLY A 1 116 ? 12.872 -13.088 0.696 1.00 24.69 242 GLY A CA 1
ATOM 902 C C . GLY A 1 116 ? 13.178 -13.829 -0.606 1.00 28.58 242 GLY A C 1
ATOM 903 O O . GLY A 1 116 ? 14.205 -14.507 -0.695 1.00 28.11 242 GLY A O 1
ATOM 904 N N . LYS A 1 117 ? 12.323 -13.674 -1.631 1.00 24.43 243 LYS A N 1
ATOM 905 C CA . LYS A 1 117 ? 12.445 -14.335 -2.936 1.00 24.74 243 LYS A CA 1
ATOM 906 C C . LYS A 1 117 ? 13.036 -13.414 -4.025 1.00 26.11 243 LYS A C 1
ATOM 907 O O . LYS A 1 117 ? 12.550 -12.304 -4.260 1.00 23.01 243 LYS A O 1
ATOM 913 N N . LEU A 1 118 ? 14.050 -13.907 -4.723 1.00 23.32 244 LEU A N 1
ATOM 914 C CA . LEU A 1 118 ? 14.646 -13.184 -5.849 1.00 22.40 244 LEU A CA 1
ATOM 915 C C . LEU A 1 118 ? 14.799 -14.164 -7.001 1.00 24.66 244 LEU A C 1
ATOM 916 O O . LEU A 1 118 ? 15.385 -15.229 -6.807 1.00 23.88 244 LEU A O 1
ATOM 921 N N . VAL A 1 119 ? 14.232 -13.831 -8.182 1.00 22.96 245 VAL A N 1
ATOM 922 C CA . VAL A 1 119 ? 14.322 -14.695 -9.367 1.00 23.80 245 VAL A CA 1
ATOM 923 C C . VAL A 1 119 ? 15.541 -14.245 -10.170 1.00 25.90 245 VAL A C 1
ATOM 924 O O . VAL A 1 119 ? 15.618 -13.088 -10.581 1.00 25.88 245 VAL A O 1
ATOM 928 N N . TYR A 1 120 ? 16.518 -15.136 -10.310 1.00 20.96 246 TYR A N 1
ATOM 929 C CA . TYR A 1 120 ? 17.793 -14.911 -10.988 1.00 20.98 246 TYR A CA 1
ATOM 930 C C . TYR A 1 120 ? 17.736 -15.274 -12.491 1.00 24.30 246 TYR A C 1
ATOM 931 O O . TYR A 1 120 ? 17.253 -16.362 -12.827 1.00 23.62 246 TYR A O 1
ATOM 940 N N . PRO A 1 121 ? 18.250 -14.385 -13.388 1.00 19.27 247 PRO A N 1
ATOM 941 C CA . PRO A 1 121 ? 18.348 -14.740 -14.822 1.00 18.74 247 PRO A CA 1
ATOM 942 C C . PRO A 1 121 ? 19.514 -15.733 -15.015 1.00 21.35 247 PRO A C 1
ATOM 943 O O . PRO A 1 121 ? 20.237 -16.071 -14.061 1.00 18.18 247 PRO A O 1
ATOM 947 N N . SER A 1 122 ? 19.764 -16.154 -16.261 1.00 18.92 248 SER A N 1
ATOM 948 C CA . SER A 1 122 ? 20.893 -17.063 -16.453 1.00 18.91 248 SER A CA 1
ATOM 949 C C . SER A 1 122 ? 21.566 -16.811 -17.788 1.00 23.46 248 SER A C 1
ATOM 950 O O . SER A 1 122 ? 20.988 -16.169 -18.672 1.00 22.61 248 SER A O 1
ATOM 953 N N . CYS A 1 123 ? 22.809 -17.250 -17.911 1.00 21.57 249 CYS A N 1
ATOM 954 C CA . CYS A 1 123 ? 23.592 -17.083 -19.137 1.00 22.75 249 CYS A CA 1
ATOM 955 C C . CYS A 1 123 ? 24.215 -18.437 -19.511 1.00 29.44 249 CYS A C 1
ATOM 956 O O . CYS A 1 123 ? 24.429 -19.275 -18.625 1.00 27.57 249 CYS A O 1
ATOM 959 N N . GLU A 1 124 ? 24.504 -18.663 -20.813 1.00 29.44 250 GLU A N 1
ATOM 960 C CA . GLU A 1 124 ? 25.106 -19.938 -21.254 1.00 29.93 250 GLU A CA 1
ATOM 961 C C . GLU A 1 124 ? 26.320 -19.770 -22.187 1.00 33.57 250 GLU A C 1
ATOM 962 O O . GLU A 1 124 ? 26.440 -18.740 -22.839 1.00 33.06 250 GLU A O 1
ATOM 968 N N . GLU A 1 125 ? 27.206 -20.796 -22.232 1.00 31.53 251 GLU A N 1
ATOM 969 C CA . GLU A 1 125 ? 28.411 -20.915 -23.078 1.00 62.06 251 GLU A CA 1
ATOM 970 C C . GLU A 1 125 ? 29.468 -19.860 -22.788 1.00 109.57 251 GLU A C 1
ATOM 971 O O . GLU A 1 125 ? 30.663 -20.149 -22.856 1.00 77.14 251 GLU A O 1
ATOM 977 N N . GLY B 1 2 ? -17.922 4.988 73.526 1.00 39.06 128 GLY B N 1
ATOM 978 C CA . GLY B 1 2 ? -18.311 6.360 73.841 1.00 37.87 128 GLY B CA 1
ATOM 979 C C . GLY B 1 2 ? -17.939 7.336 72.747 1.00 37.49 128 GLY B C 1
ATOM 980 O O . GLY B 1 2 ? -17.753 6.924 71.607 1.00 38.18 128 GLY B O 1
ATOM 981 N N . GLU B 1 3 ? -17.835 8.633 73.084 1.00 30.06 129 GLU B N 1
ATOM 982 C CA . GLU B 1 3 ? -17.471 9.708 72.155 1.00 28.53 129 GLU B CA 1
ATOM 983 C C . GLU B 1 3 ? -15.962 9.916 72.001 1.00 27.43 129 GLU B C 1
ATOM 984 O O . GLU B 1 3 ? -15.498 10.309 70.930 1.00 27.68 129 GLU B O 1
ATOM 990 N N . LYS B 1 4 ? -15.204 9.689 73.067 1.00 20.46 130 LYS B N 1
ATOM 991 C CA . LYS B 1 4 ? -13.753 9.871 73.062 1.00 19.39 130 LYS B CA 1
ATOM 992 C C . LYS B 1 4 ? -13.068 8.671 72.403 1.00 20.29 130 LYS B C 1
ATOM 993 O O . LYS B 1 4 ? -13.562 7.563 72.502 1.00 19.98 130 LYS B O 1
ATOM 999 N N . CYS B 1 5 ? -11.951 8.902 71.724 1.00 16.75 131 CYS B N 1
ATOM 1000 C CA . CYS B 1 5 ? -11.150 7.859 71.054 1.00 17.34 131 CYS B CA 1
ATOM 1001 C C . CYS B 1 5 ? -9.968 7.411 71.893 1.00 17.42 131 CYS B C 1
ATOM 1002 O O . CYS B 1 5 ? -9.450 8.159 72.723 1.00 14.33 131 CYS B O 1
ATOM 1005 N N . GLY B 1 6 ? -9.467 6.216 71.579 1.00 12.27 132 GLY B N 1
ATOM 1006 C CA . GLY B 1 6 ? -8.233 5.747 72.163 1.00 9.91 132 GLY B CA 1
ATOM 1007 C C . GLY B 1 6 ? -7.088 6.190 71.287 1.00 13.24 132 GLY B C 1
AT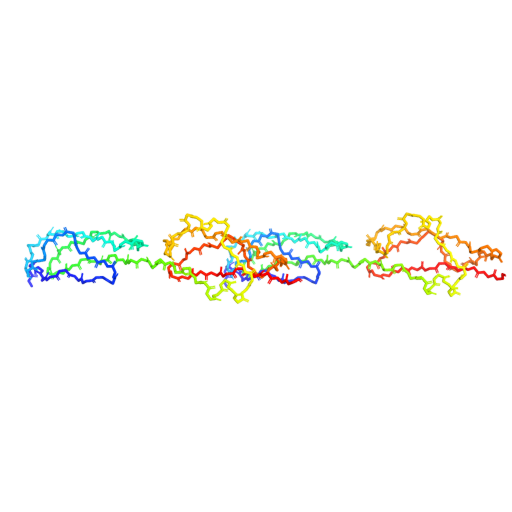OM 1008 O O . GLY B 1 6 ? -7.268 7.096 70.465 1.00 12.79 132 GLY B O 1
ATOM 1009 N N . PRO B 1 7 ? -5.877 5.606 71.442 1.00 11.67 133 PRO B N 1
ATOM 1010 C CA . PRO B 1 7 ? -4.738 6.062 70.635 1.00 11.52 133 PRO B CA 1
ATOM 1011 C C . PRO B 1 7 ? -4.968 5.874 69.138 1.00 16.57 133 PRO B C 1
ATOM 1012 O O . PRO B 1 7 ? -5.615 4.896 68.727 1.00 15.02 133 PRO B O 1
ATOM 1016 N N . PRO B 1 8 ? -4.459 6.800 68.302 1.00 14.47 134 PRO B N 1
ATOM 1017 C CA . PRO B 1 8 ? -4.617 6.628 66.850 1.00 14.00 134 PRO B CA 1
ATOM 1018 C C . PRO B 1 8 ? -3.867 5.381 66.350 1.00 15.34 134 PRO B C 1
ATOM 1019 O O . PRO B 1 8 ? -2.876 4.997 66.980 1.00 13.36 134 PRO B O 1
ATOM 1023 N N . PRO B 1 9 ? -4.292 4.738 65.232 1.00 12.43 135 PRO B N 1
ATOM 1024 C CA . PRO B 1 9 ? -3.574 3.542 64.769 1.00 13.01 135 PRO B CA 1
ATOM 1025 C C . PRO B 1 9 ? -2.157 3.817 64.247 1.00 16.99 135 PRO B C 1
ATOM 1026 O O . PRO B 1 9 ? -1.840 4.907 63.764 1.00 17.03 135 PRO B O 1
ATOM 1030 N N . PRO B 1 10 ? -1.255 2.846 64.339 1.00 14.26 136 PRO B N 1
ATOM 1031 C CA . PRO B 1 10 ? 0.066 3.049 63.737 1.00 13.34 136 PRO B CA 1
ATOM 1032 C C . PRO B 1 10 ? -0.022 2.814 62.228 1.00 18.41 136 PRO B C 1
ATOM 1033 O O . PRO B 1 10 ? -0.999 2.244 61.769 1.00 16.68 136 PRO B O 1
ATOM 1037 N N . ILE B 1 11 ? 0.980 3.249 61.464 1.00 15.95 137 ILE B N 1
ATOM 1038 C CA . ILE B 1 11 ? 1.087 2.933 60.019 1.00 15.97 137 ILE B CA 1
ATOM 1039 C C . ILE B 1 11 ? 2.529 2.450 59.817 1.00 19.26 137 ILE B C 1
ATOM 1040 O O . ILE B 1 11 ? 3.421 2.977 60.469 1.00 18.22 137 ILE B O 1
ATOM 1045 N N . ASP B 1 12 ? 2.769 1.472 58.943 1.00 18.06 138 ASP B N 1
ATOM 1046 C CA . ASP B 1 12 ? 4.152 1.037 58.708 1.00 18.62 138 ASP B CA 1
ATOM 1047 C C . ASP B 1 12 ? 4.941 2.159 58.072 1.00 19.70 138 ASP B C 1
ATOM 1048 O O . ASP B 1 12 ? 4.440 2.793 57.133 1.00 17.85 138 ASP B O 1
ATOM 1053 N N . ASN B 1 13 ? 6.180 2.390 58.590 1.00 16.00 139 ASN B N 1
ATOM 1054 C CA . ASN B 1 13 ? 7.149 3.381 58.096 1.00 16.54 139 ASN B CA 1
ATOM 1055 C C . ASN B 1 13 ? 6.696 4.836 58.217 1.00 19.92 139 ASN B C 1
ATOM 1056 O O . ASN B 1 13 ? 7.100 5.691 57.431 1.00 20.61 139 ASN B O 1
ATOM 1061 N N . GLY B 1 14 ? 5.833 5.097 59.178 1.00 16.60 140 GLY B N 1
ATOM 1062 C CA . GLY B 1 14 ? 5.335 6.436 59.458 1.00 15.22 140 GLY B CA 1
ATOM 1063 C C . GLY B 1 14 ? 4.870 6.549 60.888 1.00 19.78 140 GLY B C 1
ATOM 1064 O O . GLY B 1 14 ? 4.891 5.569 61.645 1.00 17.37 140 GLY B O 1
ATOM 1065 N N . ASP B 1 15 ? 4.491 7.760 61.290 1.00 18.38 141 ASP B N 1
ATOM 1066 C CA . ASP B 1 15 ? 4.011 8.001 62.637 1.00 17.78 141 ASP B CA 1
ATOM 1067 C C . ASP B 1 15 ? 3.233 9.301 62.703 1.00 19.72 141 ASP B C 1
ATOM 1068 O O . ASP B 1 15 ? 3.231 10.073 61.743 1.00 16.94 141 ASP B O 1
ATOM 1073 N N . ILE B 1 16 ? 2.598 9.559 63.830 1.00 16.94 142 ILE B N 1
ATOM 1074 C CA . ILE B 1 16 ? 1.849 10.804 64.006 1.00 15.21 142 ILE B CA 1
ATOM 1075 C C . ILE B 1 16 ? 2.817 11.954 64.263 1.00 19.35 142 ILE B C 1
ATOM 1076 O O . ILE B 1 16 ? 3.938 11.715 64.710 1.00 18.22 142 ILE B O 1
ATOM 1081 N N . THR B 1 17 ? 2.384 13.194 64.016 1.00 16.02 143 THR B N 1
ATOM 1082 C CA . THR B 1 17 ? 3.275 14.352 64.188 1.00 17.23 143 THR B CA 1
ATOM 1083 C C . THR B 1 17 ? 3.228 14.994 65.586 1.00 21.87 143 THR B C 1
ATOM 1084 O O . THR B 1 17 ? 3.939 15.971 65.838 1.00 24.31 143 THR B O 1
ATOM 1088 N N . SER B 1 18 ? 2.390 14.476 66.470 1.00 13.68 144 SER B N 1
ATOM 1089 C CA . SER B 1 18 ? 2.213 15.013 67.824 1.00 12.58 144 SER B CA 1
ATOM 1090 C C . SER B 1 18 ? 2.509 13.913 68.839 1.00 18.08 144 SER B C 1
ATOM 1091 O O . SER B 1 18 ? 2.630 12.733 68.459 1.00 15.68 144 SER B O 1
ATOM 1094 N N . PHE B 1 19 ? 2.639 14.290 70.127 1.00 14.98 145 PHE B N 1
ATOM 1095 C CA .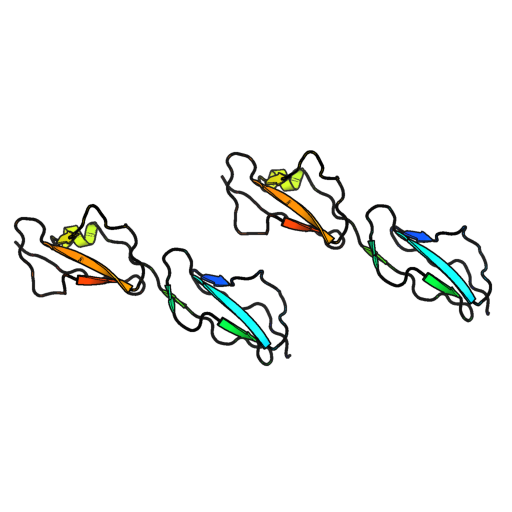 PHE B 1 19 ? 2.905 13.345 71.186 1.00 14.76 145 PHE B CA 1
ATOM 1096 C C . PHE B 1 19 ? 1.657 12.469 71.446 1.00 16.16 145 PHE B C 1
ATOM 1097 O O . PHE B 1 19 ? 0.547 12.974 71.602 1.00 12.93 145 PHE B O 1
ATOM 1105 N N . LEU B 1 20 ? 1.865 11.142 71.474 1.00 15.35 146 LEU B N 1
ATOM 1106 C CA . LEU B 1 20 ? 0.782 10.179 71.649 1.00 16.11 146 LEU B CA 1
ATOM 1107 C C . LEU B 1 20 ? 0.051 10.307 72.992 1.00 17.42 146 LEU B C 1
ATOM 1108 O O . LEU B 1 20 ? 0.692 10.355 74.028 1.00 16.18 146 LEU B O 1
ATOM 1113 N N . LEU B 1 21 ? -1.291 10.420 72.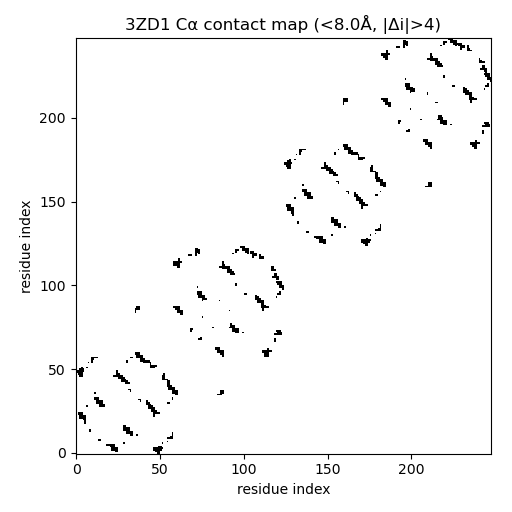952 1.00 12.32 147 LEU B N 1
ATOM 1114 C CA . LEU B 1 21 ? -2.147 10.468 74.148 1.00 12.16 147 LEU B CA 1
ATOM 1115 C C . LEU B 1 21 ? -2.876 9.151 74.237 1.00 15.44 147 LEU B C 1
ATOM 1116 O O . LEU B 1 21 ? -2.984 8.460 73.232 1.00 13.45 147 LEU B O 1
ATOM 1121 N N . SER B 1 22 ? -3.437 8.823 75.415 1.00 12.44 148 SER B N 1
ATOM 1122 C CA . SER B 1 22 ? -4.194 7.585 75.548 1.00 14.38 148 SER B CA 1
ATOM 1123 C C . SER B 1 22 ? -5.657 7.824 75.162 1.00 17.33 148 SER B C 1
ATOM 1124 O O . SER B 1 22 ? -6.330 6.891 74.749 1.00 14.64 148 SER B O 1
ATOM 1127 N N . VAL B 1 23 ? -6.160 9.066 75.370 1.00 12.57 149 VAL B N 1
ATOM 1128 C CA . VAL B 1 23 ? -7.542 9.465 75.146 1.00 14.00 149 VAL B CA 1
ATOM 1129 C C . VAL B 1 23 ? -7.594 10.796 74.384 1.00 16.99 149 VAL B C 1
ATOM 1130 O O . VAL B 1 23 ? -6.831 11.715 74.701 1.00 15.82 149 VAL B O 1
ATOM 1134 N N . TYR B 1 24 ? -8.493 10.895 73.402 1.00 13.61 150 TYR B N 1
ATOM 1135 C CA . TYR B 1 24 ? -8.686 12.090 72.561 1.00 12.31 150 TYR B CA 1
ATOM 1136 C C . TYR B 1 24 ? -10.118 12.567 72.634 1.00 17.16 150 TYR B C 1
ATOM 1137 O O . TYR B 1 24 ? -11.026 11.748 72.605 1.00 16.47 150 TYR B O 1
ATOM 1146 N N . ALA B 1 25 ? -10.335 13.905 72.623 1.00 15.22 151 ALA B N 1
ATOM 1147 C CA . ALA B 1 25 ? -11.683 14.458 72.648 1.00 16.71 151 ALA B CA 1
ATOM 1148 C C . ALA B 1 25 ? -12.361 14.164 71.316 1.00 21.12 151 ALA B C 1
ATOM 1149 O O . ALA B 1 25 ? -11.663 14.110 70.299 1.00 20.56 151 ALA B O 1
ATOM 1151 N N . PRO B 1 26 ? -13.705 14.024 71.249 1.00 18.53 152 PRO B N 1
ATOM 1152 C CA . PRO B 1 26 ? -14.340 13.883 69.931 1.00 17.74 152 PRO B CA 1
ATOM 1153 C C . PRO B 1 26 ? -14.035 15.111 69.076 1.00 21.69 152 PRO B C 1
ATOM 1154 O O . PRO B 1 26 ? -13.959 16.230 69.591 1.00 19.08 152 PRO B O 1
ATOM 1158 N N . GLY B 1 27 ? -13.795 14.879 67.791 1.00 19.05 153 GLY B N 1
ATOM 1159 C CA . GLY B 1 27 ? -13.475 15.940 66.850 1.00 18.11 153 GLY B CA 1
ATOM 1160 C C . GLY B 1 27 ? -11.988 16.213 66.754 1.00 21.77 153 GLY B C 1
ATOM 1161 O O . GLY B 1 27 ? -11.576 16.993 65.898 1.00 21.22 153 GLY B O 1
ATOM 1162 N N . SER B 1 28 ? -11.159 15.607 67.651 1.00 16.07 154 SER B N 1
ATOM 1163 C CA . SER B 1 28 ? -9.709 15.732 67.570 1.00 13.97 154 SER B CA 1
ATOM 1164 C C . SER B 1 28 ? -9.173 15.186 66.250 1.00 15.96 154 SER B C 1
ATOM 1165 O O . SER B 1 28 ? -9.660 14.184 65.747 1.00 14.49 154 SER B O 1
ATOM 1168 N N . SER B 1 29 ? -8.122 15.819 65.722 1.00 14.03 155 SER B N 1
ATOM 1169 C CA . SER B 1 29 ? -7.458 15.356 64.522 1.00 13.86 155 SER B CA 1
ATOM 1170 C C . SER B 1 29 ? -5.985 15.173 64.815 1.00 18.13 155 SER B C 1
ATOM 1171 O O . SER B 1 29 ? -5.418 15.930 65.609 1.00 18.62 155 SER B O 1
ATOM 1174 N N . VAL B 1 30 ? -5.382 14.155 64.199 1.00 14.76 156 VAL B N 1
ATOM 1175 C CA . VAL B 1 30 ? -3.944 13.915 64.258 1.00 15.02 156 VAL B CA 1
ATOM 1176 C C . VAL B 1 30 ? -3.485 13.738 62.819 1.00 16.61 156 VAL B C 1
ATOM 1177 O O . VAL B 1 30 ? -4.282 13.367 61.970 1.00 16.90 156 VAL B O 1
ATOM 1181 N N . GLU B 1 31 ? -2.244 14.098 62.516 1.00 13.09 157 GLU B N 1
ATOM 1182 C CA . GLU B 1 31 ? -1.704 13.976 61.164 1.00 11.84 157 GLU B CA 1
ATOM 1183 C C . GLU B 1 31 ? -0.526 13.023 61.207 1.00 16.81 157 GLU B C 1
ATOM 1184 O O . GLU B 1 31 ? 0.100 12.872 62.262 1.00 15.70 157 GLU B O 1
ATOM 1190 N N . TYR B 1 32 ? -0.225 12.392 60.070 1.00 13.58 158 TYR B N 1
ATOM 1191 C CA . TYR B 1 32 ? 0.879 11.437 59.936 1.00 12.90 158 TYR B CA 1
ATOM 1192 C C . TYR B 1 32 ? 1.928 11.994 59.002 1.00 18.67 158 TYR B C 1
ATOM 1193 O O . TYR B 1 32 ? 1.625 12.817 58.138 1.00 15.93 158 TYR B O 1
ATOM 1202 N N . GLN B 1 33 ? 3.146 11.498 59.155 1.00 16.41 159 GLN B N 1
ATOM 1203 C CA . GLN B 1 33 ? 4.284 11.797 58.296 1.00 17.14 159 GLN B CA 1
ATOM 1204 C C . GLN B 1 33 ? 4.970 10.446 58.024 1.00 22.94 159 GLN B C 1
ATOM 1205 O O . GLN B 1 33 ? 4.966 9.575 58.884 1.00 22.65 159 GLN B O 1
ATOM 1211 N N . CYS B 1 34 ? 5.511 10.253 56.829 1.00 21.17 160 CYS B N 1
ATOM 1212 C CA . CYS B 1 34 ? 6.215 9.009 56.526 1.00 21.07 160 CYS B CA 1
ATOM 1213 C C . CYS B 1 34 ? 7.681 9.199 56.848 1.00 22.09 160 CYS B C 1
ATOM 1214 O O . CYS B 1 34 ? 8.146 10.342 56.859 1.00 21.43 160 CYS B O 1
ATOM 1217 N N . GLN B 1 35 ? 8.387 8.114 57.165 1.00 21.46 161 GLN B N 1
ATOM 1218 C CA . GLN B 1 35 ? 9.837 8.146 57.433 1.00 23.23 161 GLN B CA 1
ATOM 1219 C C . GLN B 1 35 ? 10.537 8.573 56.139 1.00 28.41 161 GLN B C 1
ATOM 1220 O O . GLN B 1 35 ? 9.929 8.550 55.056 1.00 23.97 161 GLN B O 1
ATOM 1226 N N . ASN B 1 36 ? 11.801 9.014 56.268 1.00 30.35 162 ASN B N 1
ATOM 1227 C CA . ASN B 1 36 ? 12.647 9.492 55.163 1.00 31.60 162 ASN B CA 1
ATOM 1228 C C . ASN B 1 36 ? 12.558 8.599 53.925 1.00 32.81 162 ASN B C 1
ATOM 1229 O O . ASN B 1 36 ? 12.695 7.383 54.037 1.00 35.21 162 ASN B O 1
ATOM 1234 N N . LEU B 1 37 ? 12.260 9.194 52.763 1.00 26.14 163 LEU B N 1
ATOM 1235 C CA . LEU B 1 37 ? 12.171 8.516 51.445 1.00 25.51 163 LEU B CA 1
ATOM 1236 C C . LEU B 1 37 ? 10.931 7.682 51.202 1.00 25.73 163 LEU B C 1
ATOM 1237 O O . LEU B 1 37 ? 10.741 7.196 50.085 1.00 22.84 163 LEU B O 1
ATOM 1242 N N . TYR B 1 38 ? 10.063 7.532 52.235 1.00 20.52 164 TYR B N 1
ATOM 1243 C CA . TYR B 1 38 ? 8.768 6.849 52.070 1.00 18.74 164 TYR B CA 1
ATOM 1244 C C . TYR B 1 38 ? 7.804 7.938 51.652 1.00 22.54 164 TYR B C 1
ATOM 1245 O O . TYR B 1 38 ? 7.990 9.088 52.034 1.00 22.07 164 TYR B O 1
ATOM 1254 N N . GLN B 1 39 ? 6.822 7.594 50.843 1.00 19.75 165 GLN B N 1
ATOM 1255 C CA . GLN B 1 39 ? 5.895 8.568 50.284 1.00 20.19 165 GLN B CA 1
ATOM 1256 C C . GLN B 1 39 ? 4.488 8.345 50.810 1.00 21.76 165 GLN B C 1
ATOM 1257 O O . GLN B 1 39 ? 3.930 7.267 50.628 1.00 21.96 165 GLN B O 1
ATOM 1263 N N . LEU B 1 40 ? 3.922 9.377 51.432 1.00 19.10 166 LEU B N 1
ATOM 1264 C CA . LEU B 1 40 ? 2.562 9.389 52.001 1.00 21.46 166 LEU B CA 1
ATOM 1265 C C . LEU B 1 40 ? 1.537 9.258 50.857 1.00 25.64 166 LEU B C 1
ATOM 1266 O O . LEU B 1 40 ? 1.630 9.955 49.853 1.00 26.05 166 LEU B O 1
ATOM 1271 N N . GLU B 1 41 ? 0.609 8.319 50.997 1.00 22.92 167 GLU B N 1
ATOM 1272 C CA . GLU B 1 41 ? -0.481 8.120 50.036 1.00 22.68 167 GLU B CA 1
ATOM 1273 C C . GLU B 1 41 ? -1.800 8.146 50.807 1.00 26.30 167 GLU B C 1
ATOM 1274 O O . GLU B 1 41 ? -1.974 7.366 51.742 1.00 23.87 167 GLU B O 1
ATOM 1280 N N . GLY B 1 42 ? -2.705 9.032 50.392 1.00 24.30 168 GLY B N 1
ATOM 1281 C CA . GLY B 1 42 ? -3.987 9.270 51.049 1.00 23.77 168 GLY B CA 1
ATOM 1282 C C . GLY B 1 42 ? -3.965 10.518 51.924 1.00 25.64 168 GLY B C 1
ATOM 1283 O O . GLY B 1 42 ? -2.922 11.160 52.090 1.00 24.72 168 GLY B O 1
ATOM 1284 N N . ASN B 1 43 ? -5.117 10.862 52.519 1.00 21.97 169 ASN B N 1
ATOM 1285 C CA . ASN B 1 43 ? -5.248 12.013 53.429 1.00 20.63 169 ASN B CA 1
ATOM 1286 C C . ASN B 1 43 ? -4.314 11.759 54.628 1.00 20.79 169 ASN B C 1
ATOM 1287 O O . ASN B 1 43 ? -4.392 10.702 55.237 1.00 19.92 169 ASN B O 1
ATOM 1292 N N . ASN B 1 44 ? -3.418 12.693 54.929 1.00 17.02 170 ASN B N 1
ATOM 1293 C CA . ASN B 1 44 ? -2.464 12.502 56.035 1.00 17.87 170 ASN B CA 1
ATOM 1294 C C . ASN B 1 44 ? -3.092 12.755 57.392 1.00 20.10 170 ASN B C 1
ATOM 1295 O O . ASN B 1 44 ? -2.428 12.564 58.411 1.00 19.40 170 ASN B O 1
ATOM 1300 N N . GLN B 1 45 ? -4.346 13.238 57.404 1.00 16.66 171 GLN B N 1
ATOM 1301 C CA . GLN B 1 45 ? -5.083 13.567 58.622 1.00 16.88 171 GLN B CA 1
ATOM 1302 C C . GLN B 1 45 ? -6.230 12.621 58.928 1.00 18.70 171 GLN B C 1
ATOM 1303 O O . GLN B 1 45 ? -6.974 12.231 58.031 1.00 19.31 171 GLN B O 1
ATOM 1309 N N . ILE B 1 46 ? -6.377 12.262 60.214 1.00 13.01 172 ILE B N 1
ATOM 1310 C CA . ILE B 1 46 ? -7.489 11.408 60.698 1.00 10.89 172 ILE B CA 1
ATOM 1311 C C . ILE B 1 46 ? -8.218 12.169 61.785 1.00 14.88 172 ILE B C 1
ATOM 1312 O O . ILE B 1 46 ? -7.623 13.017 62.422 1.00 13.73 172 ILE B O 1
ATOM 1317 N N . THR B 1 47 ? -9.506 11.897 61.960 1.00 13.59 173 THR B N 1
ATOM 1318 C CA . THR B 1 47 ? -10.352 12.581 62.924 1.00 14.54 173 THR B CA 1
ATOM 1319 C C . THR B 1 47 ? -11.104 11.591 63.761 1.00 15.80 173 THR B C 1
ATOM 1320 O O . THR B 1 47 ? -11.540 10.575 63.252 1.00 15.84 173 THR B O 1
ATOM 1324 N N . CYS B 1 48 ? -11.236 11.895 65.049 1.00 14.63 174 CYS B N 1
ATOM 1325 C CA . CYS B 1 48 ? -11.973 11.105 66.017 1.00 16.15 174 CYS B CA 1
ATOM 1326 C C . CYS B 1 48 ? -13.448 11.505 65.903 1.00 19.87 174 CYS B C 1
ATOM 1327 O O . CYS B 1 48 ? -13.776 12.651 66.165 1.00 19.72 174 CYS B O 1
ATOM 1330 N N . ARG B 1 49 ? -14.331 10.572 65.546 1.00 19.07 175 ARG B N 1
ATOM 1331 C CA . ARG B 1 49 ? -15.772 10.855 65.481 1.00 19.97 175 ARG B CA 1
ATOM 1332 C C . ARG B 1 49 ? -16.535 9.710 66.126 1.00 22.73 175 ARG B C 1
ATOM 1333 O O . ARG B 1 49 ? -16.332 8.559 65.759 1.00 18.90 175 ARG B O 1
ATOM 1341 N N . ASN B 1 50 ? -17.322 10.017 67.153 1.00 22.77 176 ASN B N 1
ATOM 1342 C CA . ASN B 1 50 ? -18.116 9.027 67.900 1.00 24.23 176 ASN B CA 1
ATOM 1343 C C . ASN B 1 50 ? -17.288 7.808 68.347 1.00 24.88 176 ASN B C 1
ATOM 1344 O O . ASN B 1 50 ? -17.702 6.656 68.160 1.00 24.00 176 ASN B O 1
ATOM 1349 N N . GLY B 1 51 ? -16.104 8.084 68.910 1.00 19.52 177 GLY B N 1
ATOM 1350 C CA . GLY B 1 51 ? -15.236 7.042 69.448 1.00 18.64 177 GLY B CA 1
ATOM 1351 C C . GLY B 1 51 ? -14.384 6.253 68.475 1.00 19.17 177 GLY B C 1
ATOM 1352 O O . GLY B 1 51 ? -13.642 5.368 68.904 1.00 21.34 177 GLY B O 1
ATOM 1353 N N . GLN B 1 52 ? -14.374 6.623 67.206 1.00 15.32 178 GLN B N 1
ATOM 1354 C CA . GLN B 1 52 ? -13.568 5.936 66.180 1.00 14.65 178 GLN B CA 1
ATOM 1355 C C . GLN B 1 52 ? -12.764 6.886 65.325 1.00 16.44 178 GLN B C 1
ATOM 1356 O O . GLN B 1 52 ? -13.265 7.933 64.927 1.00 16.03 178 GLN B O 1
ATOM 1362 N N . TRP B 1 53 ? -11.549 6.459 64.948 1.00 12.33 179 TRP B N 1
ATOM 1363 C CA . TRP B 1 53 ? -10.688 7.221 64.046 1.00 11.39 179 TRP B CA 1
ATOM 1364 C C . TRP B 1 53 ? -11.067 6.964 62.601 1.00 16.68 179 TRP B C 1
ATOM 1365 O O . TRP B 1 53 ? -11.480 5.859 62.247 1.00 17.30 179 TRP B O 1
ATOM 1376 N N . SER B 1 54 ? -10.873 7.959 61.744 1.00 15.66 180 SER B N 1
ATOM 1377 C CA . SER B 1 54 ? -11.102 7.768 60.307 1.00 15.96 180 SER B CA 1
ATOM 1378 C C . SER B 1 54 ? -9.881 7.019 59.752 1.00 19.83 180 SER B C 1
ATOM 1379 O O . SER B 1 54 ? -8.929 6.752 60.500 1.00 17.46 180 SER B O 1
ATOM 1382 N N . GLU B 1 55 ? -9.904 6.657 58.467 1.00 19.39 181 GLU B N 1
ATOM 1383 C CA . GLU B 1 55 ? -8.831 5.847 57.878 1.00 19.52 181 GLU B CA 1
ATOM 1384 C C . GLU B 1 55 ? -7.468 6.515 57.795 1.00 17.56 181 GLU B C 1
ATOM 1385 O O . GLU B 1 55 ? -7.344 7.539 57.144 1.00 16.84 181 GLU B O 1
ATOM 1391 N N . PRO B 1 56 ? -6.404 5.906 58.345 1.00 14.81 182 PRO B N 1
ATOM 1392 C CA . PRO B 1 56 ? -5.065 6.532 58.216 1.00 15.23 182 PRO B CA 1
ATOM 1393 C C . PRO B 1 56 ? -4.459 6.336 56.808 1.00 20.62 182 PRO B C 1
ATOM 1394 O O . PRO B 1 56 ? -4.872 5.406 56.097 1.00 20.28 182 PRO B O 1
ATOM 1398 N N . PRO B 1 57 ? -3.465 7.167 56.401 1.00 16.49 183 PRO B N 1
ATOM 1399 C CA . PRO B 1 57 ? -2.820 6.960 55.095 1.00 16.22 183 PRO B CA 1
ATOM 1400 C C . PRO B 1 57 ? -1.840 5.768 55.088 1.00 21.62 183 PRO B C 1
ATOM 1401 O O . PRO B 1 57 ? -1.681 5.082 56.106 1.00 19.26 183 PRO B O 1
ATOM 1405 N N . LYS B 1 58 ? -1.191 5.521 53.936 1.00 19.46 184 LYS B N 1
ATOM 1406 C CA . LYS B 1 58 ? -0.151 4.488 53.799 1.00 19.84 184 LYS B CA 1
ATOM 1407 C C . LYS B 1 58 ? 1.165 5.189 53.422 1.00 23.13 184 LYS B C 1
ATOM 1408 O O . LYS B 1 58 ? 1.137 6.316 52.944 1.00 20.69 184 LYS B O 1
ATOM 1414 N N . CYS B 1 59 ? 2.308 4.501 53.609 1.00 20.66 185 CYS B N 1
ATOM 1415 C CA . CYS B 1 59 ? 3.625 5.018 53.234 1.00 21.92 185 CYS B CA 1
ATOM 1416 C C . CYS B 1 59 ? 4.156 4.095 52.155 1.00 25.77 185 CYS B C 1
ATOM 1417 O O . CYS B 1 59 ? 4.319 2.911 52.414 1.00 26.85 185 CYS B O 1
ATOM 1420 N N . LEU B 1 60 ? 4.337 4.612 50.938 1.00 20.94 186 LEU B N 1
ATOM 1421 C CA . LEU B 1 60 ? 4.842 3.838 49.776 1.00 21.01 186 LEU B CA 1
ATOM 1422 C C . LEU B 1 60 ? 6.359 3.701 49.861 1.00 22.02 186 LEU B C 1
ATOM 1423 O O . LEU B 1 60 ? 7.047 4.682 50.155 1.00 19.84 186 LEU B O 1
ATOM 1428 N N . ASP B 1 61 ? 6.859 2.484 49.638 1.00 18.83 187 ASP B N 1
ATOM 1429 C CA . ASP B 1 61 ? 8.266 2.132 49.816 1.00 20.43 187 ASP B CA 1
ATOM 1430 C C . ASP B 1 61 ? 9.243 2.737 48.830 1.00 22.89 187 ASP B C 1
ATOM 1431 O O . ASP B 1 61 ? 8.954 2.771 47.632 1.00 21.60 187 ASP B O 1
ATOM 1436 N N . PRO B 1 62 ? 10.463 3.101 49.294 1.00 18.86 188 PRO B N 1
ATOM 1437 C CA . PRO B 1 62 ? 11.490 3.510 48.336 1.00 16.70 188 PRO B CA 1
ATOM 1438 C C . PRO B 1 62 ? 12.119 2.230 47.748 1.00 18.55 188 PRO B C 1
ATOM 1439 O O . PRO B 1 62 ? 11.837 1.125 48.224 1.00 15.98 188 PRO B O 1
ATOM 1443 N N . CYS B 1 63 ? 12.922 2.358 46.690 1.00 16.81 189 CYS B N 1
ATOM 1444 C CA . CYS B 1 63 ? 13.625 1.196 46.114 1.00 18.98 189 CYS B CA 1
ATOM 1445 C C . CYS B 1 63 ? 15.077 1.258 46.543 1.00 19.49 189 CYS B C 1
ATOM 1446 O O . CYS B 1 63 ? 15.618 2.348 46.661 1.00 19.46 189 CYS B O 1
ATOM 1449 N N . VAL B 1 64 ? 15.712 0.104 46.722 1.00 16.81 190 VAL B N 1
ATOM 1450 C CA . VAL B 1 64 ? 17.114 0.037 47.078 1.00 17.82 190 VAL B CA 1
ATOM 1451 C C . VAL B 1 64 ? 17.895 -0.263 45.778 1.00 22.49 190 VAL B C 1
ATOM 1452 O O . VAL B 1 64 ? 17.474 -1.090 44.958 1.00 24.27 190 VAL B O 1
ATOM 1456 N N . ILE B 1 65 ? 18.974 0.451 45.557 1.00 17.81 191 ILE B N 1
ATOM 1457 C CA . ILE B 1 65 ? 19.822 0.174 44.397 1.00 19.13 191 ILE B CA 1
ATOM 1458 C C . ILE B 1 65 ? 20.785 -0.947 44.806 1.00 24.07 191 ILE B C 1
ATOM 1459 O O . ILE B 1 65 ? 21.466 -0.840 45.824 1.00 22.71 191 ILE B O 1
ATOM 1464 N N . SER B 1 66 ? 20.840 -2.026 44.036 1.00 20.77 192 SER B N 1
ATOM 1465 C CA . SER B 1 66 ? 21.700 -3.174 44.384 1.00 18.94 192 SER B CA 1
ATOM 1466 C C . SER B 1 66 ? 22.941 -3.303 43.494 1.00 21.03 192 SER B C 1
ATOM 1467 O O . SER B 1 66 ? 22.816 -3.471 42.268 1.00 19.41 192 SER B O 1
ATOM 1470 N N . GLN B 1 67 ? 24.143 -3.273 44.119 1.00 17.06 193 GLN B N 1
ATOM 1471 C CA . GLN B 1 67 ? 25.421 -3.455 43.440 1.00 17.59 193 GLN B CA 1
ATOM 1472 C C . GLN B 1 67 ? 25.459 -4.859 42.775 1.00 22.31 193 GLN B C 1
ATOM 1473 O O . GLN B 1 67 ? 25.857 -4.982 41.616 1.00 21.27 193 GLN B O 1
ATOM 1479 N N . GLU B 1 68 ? 25.050 -5.902 43.525 1.00 19.62 194 GLU B N 1
ATOM 1480 C CA . GLU B 1 68 ? 25.045 -7.292 43.040 1.00 20.36 194 GLU B CA 1
ATOM 1481 C C . GLU B 1 68 ? 24.212 -7.477 41.769 1.00 21.49 194 GLU B C 1
ATOM 1482 O O . GLU B 1 68 ? 24.674 -8.106 40.828 1.00 19.60 194 GLU B O 1
ATOM 1488 N N . ILE B 1 69 ? 23.019 -6.888 41.727 1.00 19.38 195 ILE B N 1
ATOM 1489 C CA . ILE B 1 69 ? 22.163 -6.939 40.534 1.00 18.25 195 ILE B CA 1
ATOM 1490 C C . ILE B 1 69 ? 22.810 -6.156 39.355 1.00 21.33 195 ILE B C 1
ATOM 1491 O O . ILE B 1 69 ? 22.800 -6.619 38.221 1.00 20.85 195 ILE B O 1
ATOM 1496 N N . MET B 1 70 ? 23.404 -4.994 39.620 1.00 17.41 196 MET B N 1
ATOM 1497 C CA . MET B 1 70 ? 24.066 -4.276 38.515 1.00 16.42 196 MET B CA 1
ATOM 1498 C C . MET B 1 70 ? 25.235 -5.111 37.933 1.00 21.68 196 MET B C 1
ATOM 1499 O O . MET B 1 70 ? 25.417 -5.161 36.715 1.00 19.19 196 MET B O 1
ATOM 1504 N N . GLU B 1 71 ? 26.027 -5.757 38.824 1.00 21.17 197 GLU B N 1
ATOM 1505 C CA . GLU B 1 71 ? 27.152 -6.623 38.431 1.00 22.35 197 GLU B CA 1
ATOM 1506 C C . GLU B 1 71 ? 26.656 -7.813 37.594 1.00 25.10 197 GLU B C 1
ATOM 1507 O O . GLU B 1 71 ? 27.238 -8.101 36.546 1.00 25.81 197 GLU B O 1
ATOM 1513 N N . LYS B 1 72 ? 25.546 -8.446 38.005 1.00 22.26 198 LYS B N 1
ATOM 1514 C CA . LYS B 1 72 ? 24.874 -9.555 37.302 1.00 22.32 198 LYS B CA 1
ATOM 1515 C C . LYS B 1 72 ? 24.563 -9.189 35.854 1.00 25.91 198 LYS B C 1
ATOM 1516 O O . LYS B 1 72 ? 24.837 -9.961 34.935 1.00 24.98 198 LYS B O 1
ATOM 1522 N N . TYR B 1 73 ? 23.945 -8.003 35.657 1.00 22.55 199 TYR B N 1
ATOM 1523 C CA . TYR B 1 73 ? 23.487 -7.537 34.336 1.00 21.29 199 TYR B CA 1
ATOM 1524 C C . TYR B 1 73 ? 24.443 -6.653 33.553 1.00 22.72 199 TYR B C 1
ATOM 1525 O O . TYR B 1 73 ? 24.050 -6.083 32.537 1.00 22.70 199 TYR B O 1
ATOM 1534 N N . ASN B 1 74 ? 25.718 -6.540 34.034 1.00 19.94 200 ASN B N 1
ATOM 1535 C CA . ASN B 1 74 ? 26.788 -5.756 33.394 1.00 19.86 200 ASN B CA 1
ATOM 1536 C C . ASN B 1 74 ? 26.445 -4.269 33.192 1.00 19.62 200 ASN B C 1
ATOM 1537 O O . ASN B 1 74 ? 26.750 -3.697 32.141 1.00 18.92 200 ASN B O 1
ATOM 1542 N N . ILE B 1 75 ? 25.820 -3.658 34.182 1.00 14.92 201 ILE B N 1
ATOM 1543 C CA . ILE B 1 75 ? 25.456 -2.242 34.095 1.00 14.62 201 ILE B CA 1
ATOM 1544 C C . ILE B 1 75 ? 26.122 -1.486 35.198 1.00 19.04 201 ILE B C 1
ATOM 1545 O O . ILE B 1 75 ? 26.615 -2.079 36.147 1.00 17.48 201 ILE B O 1
ATOM 1550 N N . LYS B 1 76 ? 26.043 -0.162 35.126 1.00 18.00 202 LYS B N 1
ATOM 1551 C CA . LYS B 1 76 ? 26.514 0.725 36.175 1.00 17.51 202 LYS B CA 1
ATOM 1552 C C . LYS B 1 76 ? 25.615 1.935 36.175 1.00 19.28 202 LYS B C 1
ATOM 1553 O O . LYS B 1 76 ? 24.847 2.116 35.243 1.00 19.50 202 LYS B O 1
ATOM 1559 N N . LEU B 1 77 ? 25.699 2.750 37.218 1.00 19.12 203 LEU B N 1
ATOM 1560 C CA . LEU B 1 77 ? 24.908 3.972 37.284 1.00 20.33 203 LEU B CA 1
ATOM 1561 C C . LEU B 1 77 ? 25.457 5.009 36.344 1.00 25.46 203 LEU B C 1
ATOM 1562 O O . LEU B 1 77 ? 26.675 5.090 36.166 1.00 23.73 203 LEU B O 1
ATOM 1567 N N . LYS B 1 78 ? 24.558 5.803 35.723 1.00 22.93 204 LYS B N 1
ATOM 1568 C CA . LYS B 1 78 ? 24.974 6.892 34.843 1.00 22.56 204 LYS B CA 1
ATOM 1569 C C . LYS B 1 78 ? 25.683 7.962 35.688 1.00 29.13 204 LYS B C 1
ATOM 1570 O O . LYS B 1 78 ? 26.678 8.532 35.245 1.00 30.05 204 LYS B O 1
ATOM 1576 N N . TRP B 1 79 ? 25.192 8.195 36.912 1.00 26.70 205 TRP B N 1
ATOM 1577 C CA . TRP B 1 79 ? 25.731 9.208 37.808 1.00 28.54 205 TRP B CA 1
ATOM 1578 C C . TRP B 1 79 ? 26.117 8.579 39.128 1.00 31.75 205 TRP B C 1
ATOM 1579 O O . TRP B 1 79 ? 25.365 8.668 40.105 1.00 30.11 205 TRP B O 1
ATOM 1590 N N . THR B 1 80 ? 27.284 7.917 39.151 1.00 28.13 206 THR B N 1
ATOM 1591 C CA . THR B 1 80 ? 27.798 7.217 40.343 1.00 28.48 206 THR B CA 1
ATOM 1592 C C . THR B 1 80 ? 28.034 8.168 41.527 1.00 35.75 206 THR B C 1
ATOM 1593 O O . THR B 1 80 ? 27.789 7.785 42.666 1.00 35.77 206 THR B O 1
ATOM 1597 N N . ASN B 1 81 ? 28.457 9.421 41.242 1.00 34.16 207 ASN B N 1
ATOM 1598 C CA . ASN B 1 81 ? 28.750 10.490 42.209 1.00 34.37 207 ASN B CA 1
ATOM 1599 C C . ASN B 1 81 ? 27.546 10.980 43.012 1.00 38.13 207 ASN B C 1
ATOM 1600 O O . ASN B 1 81 ? 27.748 11.442 44.132 1.00 39.37 207 ASN B O 1
ATOM 1605 N N . GLN B 1 82 ? 26.326 10.975 42.444 1.00 32.72 208 GLN B N 1
ATOM 1606 C CA . GLN B 1 82 ? 25.155 11.535 43.126 1.00 31.94 208 GLN B CA 1
ATOM 1607 C C . GLN B 1 82 ? 24.107 10.527 43.616 1.00 33.13 208 GLN B C 1
ATOM 1608 O O . GLN B 1 82 ? 23.354 10.850 44.537 1.00 31.72 208 GLN B O 1
ATOM 1614 N N . GLN B 1 83 ? 24.024 9.328 42.992 1.00 27.73 209 GLN B N 1
ATOM 1615 C CA . GLN B 1 83 ? 23.034 8.306 43.361 1.00 25.10 209 GLN B CA 1
ATOM 1616 C C . GLN B 1 83 ? 22.985 7.935 44.851 1.00 24.68 209 GLN B C 1
ATOM 1617 O O . GLN B 1 83 ? 23.973 7.477 45.424 1.00 24.38 209 GLN B O 1
ATOM 1623 N N . LYS B 1 84 ? 21.824 8.128 45.463 1.00 19.01 210 LYS B N 1
ATOM 1624 C CA . LYS B 1 84 ? 21.578 7.720 46.841 1.00 19.81 210 LYS B CA 1
ATOM 1625 C C . LYS B 1 84 ? 21.326 6.196 46.861 1.00 22.18 210 LYS B C 1
ATOM 1626 O O . LYS B 1 84 ? 20.857 5.651 45.866 1.00 22.08 210 LYS B O 1
ATOM 1632 N N . LEU B 1 85 ? 21.596 5.529 47.992 1.00 19.15 211 LEU B N 1
ATOM 1633 C CA . LEU B 1 85 ? 21.333 4.096 48.136 1.00 19.09 211 LEU B CA 1
ATOM 1634 C C . LEU B 1 85 ? 19.806 3.802 47.929 1.00 23.85 211 LEU B C 1
ATOM 1635 O O . LEU B 1 85 ? 19.438 2.811 47.281 1.00 22.06 211 LEU B O 1
ATOM 1640 N N . TYR B 1 86 ? 18.950 4.697 48.460 1.00 21.26 212 TYR B N 1
ATOM 1641 C CA . TYR B 1 86 ? 17.503 4.590 48.360 1.00 21.96 212 TYR B CA 1
ATOM 1642 C C . TYR B 1 86 ? 16.931 5.596 47.386 1.00 25.09 212 TYR B C 1
ATOM 1643 O O . TYR B 1 86 ? 17.289 6.770 47.412 1.00 24.25 212 TYR B O 1
ATOM 1652 N N . SER B 1 87 ? 15.994 5.128 46.555 1.00 20.75 213 SER B N 1
ATOM 1653 C CA . SER B 1 87 ? 15.274 5.893 45.542 1.00 18.94 213 SER B CA 1
ATOM 1654 C C . SER B 1 87 ? 13.788 5.956 45.966 1.00 21.24 213 SER B C 1
ATOM 1655 O O . SER B 1 87 ? 13.158 4.914 46.124 1.00 18.61 213 SER B O 1
ATOM 1658 N N . ARG B 1 88 ? 13.228 7.160 46.100 1.00 20.00 214 ARG B N 1
ATOM 1659 C CA . ARG B 1 88 ? 11.815 7.353 46.458 1.00 20.53 214 ARG B CA 1
ATOM 1660 C C . ARG B 1 88 ? 10.923 6.807 45.368 1.00 19.28 214 ARG B C 1
ATOM 1661 O O . ARG B 1 88 ? 11.327 6.837 44.206 1.00 16.28 214 ARG B O 1
ATOM 1669 N N . THR B 1 89 ? 9.692 6.373 45.713 1.00 16.58 215 THR B N 1
ATOM 1670 C CA . THR B 1 89 ? 8.690 5.983 44.708 1.00 18.83 215 THR B CA 1
ATOM 1671 C C . THR B 1 89 ? 8.478 7.175 43.720 1.00 24.73 215 THR B C 1
ATOM 1672 O O . THR B 1 89 ? 8.376 8.322 44.158 1.00 24.59 215 THR B O 1
ATOM 1676 N N . GLY B 1 90 ? 8.493 6.881 42.413 1.00 23.03 216 GLY B N 1
ATOM 1677 C CA . GLY B 1 90 ? 8.350 7.881 41.357 1.00 22.70 216 GLY B CA 1
ATOM 1678 C C . GLY B 1 90 ? 9.664 8.414 40.818 1.00 28.71 216 GLY B C 1
ATOM 1679 O O . GLY B 1 90 ? 9.676 9.039 39.758 1.00 28.97 216 GLY B O 1
ATOM 1680 N N . ASP B 1 91 ? 10.789 8.191 41.543 1.00 25.06 217 ASP B N 1
ATOM 1681 C CA . ASP B 1 91 ? 12.112 8.639 41.072 1.00 24.88 217 ASP B CA 1
ATOM 1682 C C . ASP B 1 91 ? 12.600 7.711 39.956 1.00 26.69 217 ASP B C 1
ATOM 1683 O O . ASP B 1 91 ? 12.230 6.543 39.910 1.00 25.61 217 ASP B O 1
ATOM 1688 N N . ILE B 1 92 ? 13.422 8.250 39.063 1.00 23.72 218 ILE B N 1
ATOM 1689 C CA . ILE B 1 92 ? 13.992 7.522 37.938 1.00 23.66 218 ILE B CA 1
ATOM 1690 C C . ILE B 1 92 ? 15.463 7.259 38.217 1.00 27.35 218 ILE B C 1
ATOM 1691 O O . ILE B 1 92 ? 16.206 8.176 38.578 1.00 26.66 218 ILE B O 1
ATOM 1696 N N . VAL B 1 93 ? 15.868 5.985 38.073 1.00 22.30 219 VAL B N 1
ATOM 1697 C CA . VAL B 1 93 ? 17.260 5.592 38.239 1.00 22.54 219 VAL B CA 1
ATOM 1698 C C . VAL B 1 93 ? 17.798 5.294 36.848 1.00 24.16 219 VAL B C 1
ATOM 1699 O O . VAL B 1 93 ? 17.242 4.440 36.156 1.00 23.33 219 VAL B O 1
ATOM 1703 N N . GLU B 1 94 ? 18.878 5.990 36.455 1.00 21.73 220 GLU B N 1
ATOM 1704 C CA . GLU B 1 94 ? 19.500 5.869 35.141 1.00 21.60 220 GLU B CA 1
ATOM 1705 C C . GLU B 1 94 ? 20.755 5.013 35.191 1.00 23.59 220 GLU B C 1
ATOM 1706 O O . GLU B 1 94 ? 21.634 5.213 36.041 1.00 21.46 220 GLU B O 1
ATOM 1712 N N . PHE B 1 95 ? 20.822 4.049 34.275 1.00 19.76 221 PHE B N 1
ATOM 1713 C CA . PHE B 1 95 ? 21.976 3.161 34.167 1.00 18.86 221 PHE B CA 1
ATOM 1714 C C . PHE B 1 95 ? 22.612 3.301 32.788 1.00 23.90 221 PHE B C 1
ATOM 1715 O O . PHE B 1 95 ? 21.988 3.816 31.855 1.00 22.56 221 PHE B O 1
ATOM 1723 N N . VAL B 1 96 ? 23.854 2.810 32.671 1.00 20.24 222 VAL B N 1
ATOM 1724 C CA . VAL B 1 96 ? 24.583 2.715 31.401 1.00 21.08 222 VAL B CA 1
ATOM 1725 C C . VAL B 1 96 ? 25.241 1.339 31.421 1.00 25.98 222 VAL B C 1
ATOM 1726 O O . VAL B 1 96 ? 25.294 0.701 32.477 1.00 24.28 222 VAL B O 1
ATOM 1730 N N . CYS B 1 97 ? 25.797 0.916 30.283 1.00 24.25 223 CYS B N 1
ATOM 1731 C CA . CYS B 1 97 ? 26.526 -0.335 30.190 1.00 26.08 223 CYS B CA 1
ATOM 1732 C C . CYS B 1 97 ? 27.871 -0.171 30.872 1.00 28.55 223 CYS B C 1
ATOM 1733 O O . CYS B 1 97 ? 28.445 0.915 30.859 1.00 27.31 223 CYS B O 1
ATOM 1736 N N . LYS B 1 98 ? 28.399 -1.262 31.410 1.00 25.43 224 LYS B N 1
ATOM 1737 C CA . LYS B 1 98 ? 29.772 -1.279 31.913 1.00 24.49 224 LYS B CA 1
ATOM 1738 C C . LYS B 1 98 ? 30.660 -1.270 30.623 1.00 30.43 224 LYS B C 1
ATOM 1739 O O . LYS B 1 98 ? 30.170 -1.615 29.540 1.00 28.32 224 LYS B O 1
ATOM 1745 N N . SER B 1 99 ? 31.913 -0.794 30.710 1.00 31.47 225 SER B N 1
ATOM 1746 C CA . SER B 1 99 ? 32.805 -0.736 29.537 1.00 32.87 225 SER B CA 1
ATOM 1747 C C . SER B 1 99 ? 32.981 -2.125 28.917 1.00 37.26 225 SER B C 1
ATOM 1748 O O . SER B 1 99 ? 33.146 -3.118 29.640 1.00 33.84 225 SER B O 1
ATOM 1751 N N . GLY B 1 100 ? 32.886 -2.167 27.595 1.00 37.62 226 GLY B N 1
ATOM 1752 C CA . GLY B 1 100 ? 32.997 -3.391 26.811 1.00 38.15 226 GLY B CA 1
ATOM 1753 C C . GLY B 1 100 ? 31.692 -4.149 26.680 1.00 43.80 226 GLY B C 1
ATOM 1754 O O . GLY B 1 100 ? 31.711 -5.321 26.293 1.00 45.56 226 GLY B O 1
ATOM 1755 N N . TYR B 1 101 ? 30.548 -3.506 27.022 1.00 37.15 227 TYR B N 1
ATOM 1756 C CA . TYR B 1 101 ? 29.235 -4.147 26.953 1.00 34.75 227 TYR B CA 1
ATOM 1757 C C . TYR B 1 101 ? 28.268 -3.297 26.169 1.00 37.83 227 TYR B C 1
ATOM 1758 O O . TYR B 1 101 ? 28.398 -2.071 26.114 1.00 36.20 227 TYR B O 1
ATOM 1767 N N . HIS B 1 102 ? 27.298 -3.962 25.556 1.00 36.31 228 HIS B N 1
ATOM 1768 C CA . HIS B 1 102 ? 26.313 -3.352 24.675 1.00 37.20 228 HIS B CA 1
ATOM 1769 C C . HIS B 1 102 ? 24.913 -3.591 25.207 1.00 39.51 228 HIS B C 1
ATOM 1770 O O . HIS B 1 102 ? 24.642 -4.667 25.743 1.00 38.57 228 HIS B O 1
ATOM 1777 N N . PRO B 1 103 ? 24.008 -2.605 25.058 1.00 36.55 229 PRO B N 1
ATOM 1778 C CA . PRO B 1 103 ? 22.661 -2.768 25.617 1.00 36.59 229 PRO B CA 1
ATOM 1779 C C . PRO B 1 103 ? 21.799 -3.820 24.955 1.00 41.42 229 PRO B C 1
ATOM 1780 O O . PRO B 1 103 ? 21.839 -3.980 23.737 1.00 40.98 229 PRO B O 1
ATOM 1784 N N . THR B 1 104 ? 21.011 -4.532 25.771 1.00 39.19 230 THR B N 1
ATOM 1785 C CA . THR B 1 104 ? 20.006 -5.478 25.297 1.00 38.54 230 THR B CA 1
ATOM 1786 C C . THR B 1 104 ? 18.687 -4.678 25.267 1.00 41.80 230 THR B C 1
ATOM 1787 O O . THR B 1 104 ? 18.627 -3.578 25.826 1.00 38.49 230 THR B O 1
ATOM 1791 N N . LYS B 1 105 ? 17.639 -5.226 24.638 1.00 41.33 231 LYS B N 1
ATOM 1792 C CA . LYS B 1 105 ? 16.342 -4.553 24.555 1.00 41.88 231 LYS B CA 1
ATOM 1793 C C . LYS B 1 105 ? 15.349 -5.058 25.613 1.00 46.29 231 LYS B C 1
ATOM 1794 O O . LYS B 1 105 ? 14.160 -4.775 25.502 1.00 47.43 231 LYS B O 1
ATOM 1796 N N . SER B 1 106 ? 15.820 -5.758 26.663 1.00 42.44 232 SER B N 1
ATOM 1797 C CA . SER B 1 106 ? 14.954 -6.324 27.704 1.00 41.17 232 SER B CA 1
ATOM 1798 C C . SER B 1 106 ? 14.174 -5.291 28.538 1.00 41.47 232 SER B C 1
ATOM 1799 O O . SER B 1 106 ? 12.966 -5.465 28.721 1.00 41.80 232 SER B O 1
ATOM 1802 N N . HIS B 1 107 ? 14.844 -4.239 29.060 1.00 34.12 233 HIS B N 1
ATOM 1803 C CA . HIS B 1 107 ? 14.170 -3.217 29.868 1.00 32.03 233 HIS B CA 1
ATOM 1804 C C . HIS B 1 107 ? 14.819 -1.865 29.658 1.00 34.48 233 HIS B C 1
ATOM 1805 O O . HIS B 1 107 ? 15.964 -1.790 29.195 1.00 34.22 233 HIS B O 1
ATOM 1812 N N . SER B 1 108 ? 14.087 -0.785 29.992 1.00 28.44 234 SER B N 1
ATOM 1813 C CA . SER B 1 108 ? 14.571 0.582 29.857 1.00 26.57 234 SER B CA 1
ATOM 1814 C C . SER B 1 108 ? 15.788 0.820 30.752 1.00 29.50 234 SER B C 1
ATOM 1815 O O . SER B 1 108 ? 15.883 0.224 31.828 1.00 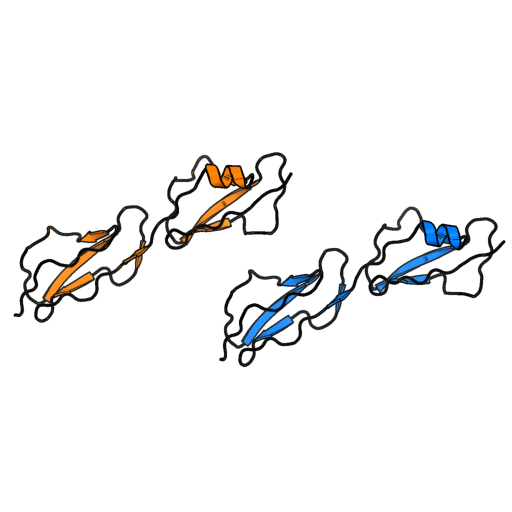29.42 234 SER B O 1
ATOM 1818 N N . PHE B 1 109 ? 16.674 1.736 30.344 1.00 24.70 235 PHE B N 1
ATOM 1819 C CA . PHE B 1 109 ? 17.854 2.136 31.105 1.00 24.07 235 PHE B CA 1
ATOM 1820 C C . PHE B 1 109 ? 17.514 3.269 32.050 1.00 28.34 235 PHE B C 1
ATOM 1821 O O . PHE B 1 109 ? 18.338 3.653 32.871 1.00 26.35 235 PHE B O 1
ATOM 1829 N N . ARG B 1 110 ? 16.268 3.767 31.975 1.00 26.61 236 ARG B N 1
ATOM 1830 C CA . ARG B 1 110 ? 15.706 4.780 32.863 1.00 26.76 236 ARG B CA 1
ATOM 1831 C C . ARG B 1 110 ? 14.592 4.058 33.610 1.00 29.91 236 ARG B C 1
ATOM 1832 O O . ARG B 1 110 ? 13.493 3.870 33.104 1.00 29.37 236 ARG B O 1
ATOM 1840 N N . ALA B 1 111 ? 14.943 3.498 34.756 1.00 25.51 237 ALA B N 1
ATOM 1841 C CA . ALA B 1 111 ? 14.012 2.677 35.530 1.00 24.34 237 ALA B CA 1
ATOM 1842 C C . ALA B 1 111 ? 13.324 3.526 36.566 1.00 26.37 237 ALA B C 1
ATOM 1843 O O . ALA B 1 111 ? 13.996 4.280 37.262 1.00 23.92 237 ALA B O 1
ATOM 1845 N N . MET B 1 112 ? 11.991 3.417 36.670 1.00 26.58 238 MET B N 1
ATOM 1846 C CA . MET B 1 112 ? 11.213 4.163 37.665 1.00 28.12 238 MET B CA 1
ATOM 1847 C C . MET B 1 112 ? 10.988 3.329 38.911 1.00 28.24 238 MET B C 1
ATOM 1848 O O . MET B 1 112 ? 10.601 2.166 38.817 1.00 27.64 238 MET B O 1
ATOM 1853 N N . CYS B 1 113 ? 11.247 3.915 40.078 1.00 24.27 239 CYS B N 1
ATOM 1854 C CA . CYS B 1 113 ? 10.984 3.219 41.319 1.00 24.04 239 CYS B CA 1
ATOM 1855 C C . CYS B 1 113 ? 9.451 3.246 41.601 1.00 27.67 239 CYS B C 1
ATOM 1856 O O . CYS B 1 113 ? 8.844 4.311 41.575 1.00 25.73 239 CYS B O 1
ATOM 1859 N N . GLN B 1 114 ? 8.862 2.086 41.906 1.00 24.32 240 GLN B N 1
ATOM 1860 C CA . GLN B 1 114 ? 7.442 2.018 42.251 1.00 24.51 240 GLN B CA 1
ATOM 1861 C C . GLN B 1 114 ? 7.161 1.175 43.479 1.00 24.74 240 GLN B C 1
ATOM 1862 O O . GLN B 1 114 ? 7.248 -0.056 43.401 1.00 23.23 240 GLN B O 1
ATOM 1868 N N . ASN B 1 115 ? 6.871 1.830 44.626 1.00 23.49 241 ASN B N 1
ATOM 1869 C CA . ASN B 1 115 ? 6.557 1.174 45.916 1.00 24.49 241 ASN B CA 1
ATOM 1870 C C . ASN B 1 115 ? 7.497 -0.031 46.194 1.00 29.44 241 ASN B C 1
ATOM 1871 O O . ASN B 1 115 ? 7.027 -1.151 46.397 1.00 29.63 241 ASN B O 1
ATOM 1876 N N . GLY B 1 116 ? 8.819 0.213 46.145 1.00 26.66 242 GLY B N 1
ATOM 1877 C CA . GLY B 1 116 ? 9.819 -0.809 46.440 1.00 26.11 242 GLY B CA 1
ATOM 1878 C C . GLY B 1 116 ? 10.286 -1.640 45.277 1.00 29.59 242 GLY B C 1
ATOM 1879 O O . GLY B 1 116 ? 11.291 -2.328 45.409 1.00 30.06 242 GLY B O 1
ATOM 1880 N N . LYS B 1 117 ? 9.600 -1.544 44.121 1.00 26.40 243 LYS B N 1
ATOM 1881 C CA . LYS B 1 117 ? 9.933 -2.306 42.917 1.00 27.30 243 LYS B CA 1
ATOM 1882 C C . LYS B 1 117 ? 10.739 -1.493 41.885 1.00 27.23 243 LYS B C 1
ATOM 1883 O O . LYS B 1 117 ? 10.309 -0.413 41.469 1.00 25.52 243 LYS B O 1
ATOM 1889 N N . LEU B 1 118 ? 11.888 -2.029 41.465 1.00 22.16 244 LEU B N 1
ATOM 1890 C CA . LEU B 1 118 ? 12.747 -1.418 40.445 1.00 22.61 244 LEU B CA 1
ATOM 1891 C C . LEU B 1 118 ? 13.169 -2.519 39.498 1.00 25.92 244 LEU B C 1
ATOM 1892 O O . LEU B 1 118 ? 13.761 -3.498 39.933 1.00 24.01 244 LEU B O 1
ATOM 1897 N N . VAL B 1 119 ? 12.928 -2.324 38.206 1.00 24.55 245 VAL B N 1
ATOM 1898 C CA . VAL B 1 119 ? 13.303 -3.265 37.144 1.00 25.01 245 VAL B CA 1
ATOM 1899 C C . VAL B 1 119 ? 14.653 -2.814 36.535 1.00 25.53 245 VAL B C 1
ATOM 1900 O O . VAL B 1 119 ? 14.792 -1.664 36.121 1.00 25.06 245 VAL B O 1
ATOM 1904 N N . TYR B 1 120 ? 15.647 -3.714 36.478 1.00 21.06 246 TYR B N 1
ATOM 1905 C CA . TYR B 1 120 ? 16.962 -3.331 35.932 1.00 20.94 246 TYR B CA 1
ATOM 1906 C C . TYR B 1 120 ? 17.123 -3.625 34.454 1.00 23.17 246 TYR B C 1
ATOM 1907 O O . TYR B 1 120 ? 16.716 -4.694 34.027 1.00 22.75 246 TYR B O 1
ATOM 1916 N N . PRO B 1 121 ? 17.858 -2.776 33.685 1.00 20.35 247 PRO B N 1
ATOM 1917 C CA . PRO B 1 121 ? 18.173 -3.147 32.285 1.00 20.39 247 PRO B CA 1
ATOM 1918 C C . PRO B 1 121 ? 19.355 -4.138 32.256 1.00 24.45 247 PRO B C 1
ATOM 1919 O O . PRO B 1 121 ? 19.857 -4.514 33.315 1.00 23.12 247 PRO B O 1
ATOM 1923 N N . SER B 1 122 ? 19.815 -4.542 31.064 1.00 22.57 248 SER B N 1
ATOM 1924 C CA . SER B 1 122 ? 20.956 -5.468 30.991 1.00 24.52 248 SER B CA 1
ATOM 1925 C C . SER B 1 122 ? 21.815 -5.202 29.786 1.00 29.63 248 SER B C 1
ATOM 1926 O O . SER B 1 122 ? 21.314 -4.718 28.775 1.00 29.12 248 SER B O 1
ATOM 1929 N N . CYS B 1 123 ? 23.117 -5.505 29.903 1.00 27.51 249 CYS B N 1
ATOM 1930 C CA . CYS B 1 123 ? 24.062 -5.329 28.802 1.00 28.08 249 CYS B CA 1
ATOM 1931 C C . CYS B 1 123 ? 24.778 -6.658 28.544 1.00 32.23 249 CYS B C 1
ATOM 1932 O O . CYS B 1 123 ? 24.923 -7.475 29.462 1.00 29.94 249 CYS B O 1
ATOM 1935 N N . GLU B 1 124 ? 25.224 -6.849 27.294 1.00 31.44 250 GLU B N 1
ATOM 1936 C CA . GLU B 1 124 ? 25.907 -8.047 26.788 1.00 32.50 250 GLU B CA 1
ATOM 1937 C C . GLU B 1 124 ? 27.231 -7.680 26.119 1.00 33.61 250 GLU B C 1
ATOM 1938 O O . GLU B 1 124 ? 27.347 -6.585 25.572 1.00 32.61 250 GLU B O 1
ATOM 1944 N N . GLU B 1 125 ? 28.211 -8.597 26.158 1.00 29.60 251 GLU B N 1
ATOM 1945 C CA . GLU B 1 125 ? 29.555 -8.434 25.562 1.00 52.50 251 GLU B CA 1
ATOM 1946 C C . GLU B 1 125 ? 29.514 -8.143 24.060 1.00 74.86 251 GLU B C 1
ATOM 1947 O O . GLU B 1 125 ? 28.733 -8.752 23.331 1.00 42.34 251 GLU B O 1
#

CATH classification: 2.10.70.10 (+1 more: 2.10.70.10)

Secondary structure (DSSP, 8-state):
--SB-SPPP-TTEEESS---S-B-TT-EEEEEEPTT-EEES-SEEEEETTEEPPP-EEEPPEE--HHHHHHTTEEES-TTT--SEE-TT-EEEEEEPTT-EE-SSS-SEEE-BTTB-----EE-/--SB-SPPPBTTEEESS---S-B-TT-EEEEEE-TT-EEES-SEEEEETTEE----EEEPPEEP-HHHHHHTTEEES-TTT--SEE-TT-EEEEEEPTT-EE-SSS-SEEEPBTTB-----EE-

Sequence (248 aa):
GEKCGPPPPIDNGDITSFLLSVYAPGSSVEYQCQNLYQLEGNNQITCRNGQWSEPPKCLDPCVISQEIMEKYNIKLKWTNQQKLYSRTGDIVEFVCKSGYHPTKSHSFRAMCQNGKLVYPSCEEGEKCGPPPPIDNGDITSFLLSVYAPGSSVEYQCQNLYQLEGNNQITCRNGQWSEPPKCLDPCVISQEIMEKYNIKLKWTNQQKLYSRTGDIVEFVCKSGYHPTKSHSFRAMCQNGKLVYPSCEE

B-factor: mean 27.45, std 12.96, range [9.25, 109.57]

InterPro domains:
  IPR000436 Sushi/SCR/CCP domain [PF00084] (23-83)
  IPR000436 Sushi/SCR/CCP domain [PF00084] (92-140)
  IPR000436 Sushi/SCR/CCP domain [PF00084] (149-203)
  IPR000436 Sushi/SCR/CCP domain [PF00084] (225-260)
  IPR000436 Sushi/SCR/CCP domain [PS50923] (85-142)
  IPR000436 Sushi/SCR/CCP domain [PS50923] (147-205)
  IPR000436 Sushi/SCR/CCP domain [SM00032] (23-83)
  IPR000436 Sushi/SCR/CCP domain [SM00032] (87-140)
  IPR000436 Sushi/SCR/CCP domain [SM00032] (149-203)
  IPR000436 Sushi/SCR/CCP domain [SM00032] (207-267)
  IPR000436 Sushi/SCR/CCP domain [cd00033] (90-141)
  IPR000436 Sushi/SCR/CCP domain [cd00033] (149-203)
  IPR035976 Sushi/SCR/CCP superfamily [SSF57535] (22-87)
  IPR035976 Sushi/SCR/CCP superfamily [SSF57535] (85-142)
  IPR035976 Sushi/SCR/CCP superfamily [SSF57535] (149-208)
  IPR035976 Sushi/SCR/CCP superfamily [SSF57535] (206-268)
  IPR051503 Complement System Regulators and Virion Entry Mediators [PTHR45785] (145-269)

Nearest PDB structures (foldseek):
  3zd1-assembly2_B  TM=1.008E+00  e=3.549E-24  Homo sapiens
  3kzj-assembly1_A  TM=9.385E-01  e=4.643E-19  Homo sapiens
  3kxv-assembly1_A  TM=9.380E-01  e=5.746E-19  Homo sapiens
  2qfh-assembly1_A  TM=9.455E-01  e=1.212E-18  Homo sapiens
  3rj3-assembly1_D  TM=9.125E-01  e=1.958E-18  Homo sapiens

Foldseek 3Di:
DQKEAWDDQAPQKGWPDDTDGIGHAQDKIFMDGHVLWAWDDGRMWGRGRHDIDDHTHTFHWAFDDPVVCVVQQKDFPCNPDDDRTGHQQGWTAIDGHPPWAWDPADDRTWGTTRHDTDHTHTHD/DQKEAWDDQAPQKDWPDDTDGIGGAQDKIFMDGHPLWAWDDGRMWGRGRHDIDDHTHTFAWAFDDPVVCVVQQKAFPCPPDDDRTGHQQAWTAIDGHPPWAWDPPDDRTWGTHSHDTDHTHTHD

Radius of gyration: 31.88 Å; Cα contacts (8 Å, |Δi|>4): 559; chains: 2; bounding box: 51×38×99 Å